Protein AF-A0A5C8V660-F1 (afdb_monomer_lite)

Foldseek 3Di:
DDDDDDDDDDDDDPDPDPPPPPPPVPPPDWQKFQFWEWEAEPNFIATEAAPADPVCVVCVVVVHHGDGDRQFIWGDDPNFIKGAPVRCQFVLQVLLVQKDWDQDDDDPGRYYIYGHDDHQKDKDWDWDADPDPPKIKIKIWIWGAQPVVRDIAIWIKIATPVVRDIAGDGQWHWDWIWDWDDPDVPDTDTDIDTGIIHGSVVSNVVNVFPWDWDQDRVNRYTYTYGD

Sequence (227 aa):
MARKKGVKSILIIIGFIIASSILLPMLLESDSAVVNLVLKKKGKVYVFSKMGTFLAQNSLKKNESPSVVSFMQVFEGDGTIYATPHSIGDFVNLLCGNYVIHEHKENNQDGYVTVGKTNCLSNGIKNQNGENIGEQIRINTLELENTNTGESFEISWEQNVKTYESRALKNCEDKSFMISTQVYEGKSVMSSKKLIMVDLGEIVKFYGNKANLELNEDEQLLHIEFD

Structure (mmCIF, N/CA/C/O backbone):
data_AF-A0A5C8V660-F1
#
_entry.id   AF-A0A5C8V660-F1
#
loop_
_atom_site.group_PDB
_atom_site.id
_atom_site.type_symbol
_atom_site.label_atom_id
_atom_site.label_alt_id
_atom_site.label_comp_id
_atom_site.label_asym_id
_atom_site.label_entity_id
_atom_site.label_seq_id
_atom_site.pdbx_PDB_ins_code
_atom_site.Cartn_x
_atom_site.Cartn_y
_atom_site.Cartn_z
_atom_site.occupancy
_atom_site.B_iso_or_equiv
_atom_site.auth_seq_id
_atom_site.auth_comp_id
_atom_site.auth_asym_id
_atom_site.auth_atom_id
_atom_site.pdbx_PDB_model_num
ATOM 1 N N . MET A 1 1 ? -43.133 -56.413 -62.920 1.00 39.59 1 MET A N 1
ATOM 2 C CA . MET A 1 1 ? -41.662 -56.540 -62.771 1.00 39.59 1 MET A CA 1
ATOM 3 C C . MET A 1 1 ? -41.171 -55.308 -62.023 1.00 39.59 1 MET A C 1
ATOM 5 O O . MET A 1 1 ? -41.307 -54.219 -62.541 1.00 39.59 1 MET A O 1
ATOM 9 N N . ALA A 1 2 ? -40.972 -55.373 -60.710 1.00 40.44 2 ALA A N 1
ATOM 10 C CA . ALA A 1 2 ? -39.778 -55.872 -60.018 1.00 40.44 2 ALA A CA 1
ATOM 11 C C . ALA A 1 2 ? -38.627 -54.840 -59.923 1.00 40.44 2 ALA A C 1
ATOM 13 O O . ALA A 1 2 ? -38.048 -54.461 -60.930 1.00 40.44 2 ALA A O 1
ATOM 14 N N . ARG A 1 3 ? -38.262 -54.559 -58.656 1.00 36.47 3 ARG A N 1
ATOM 15 C CA . ARG A 1 3 ? -36.974 -54.092 -58.083 1.00 36.47 3 ARG A CA 1
ATOM 16 C C . ARG A 1 3 ? -36.709 -52.593 -57.823 1.00 36.47 3 ARG A C 1
ATOM 18 O O . ARG A 1 3 ? -36.217 -51.857 -58.661 1.00 36.47 3 ARG A O 1
ATOM 25 N N . LYS A 1 4 ? -36.898 -52.257 -56.534 1.00 45.53 4 LYS A N 1
ATOM 26 C CA . LYS A 1 4 ? -35.977 -51.603 -55.568 1.00 45.53 4 LYS A CA 1
ATOM 27 C C . LYS A 1 4 ? -34.660 -51.000 -56.094 1.00 45.53 4 LYS A C 1
ATOM 29 O O . LYS A 1 4 ? -33.827 -51.737 -56.615 1.00 45.53 4 LYS A O 1
ATOM 34 N N . LYS A 1 5 ? -34.410 -49.752 -55.670 1.00 39.44 5 LYS A N 1
ATOM 35 C CA . LYS A 1 5 ? -33.272 -49.204 -54.872 1.00 39.44 5 LYS A CA 1
ATOM 36 C C . LYS A 1 5 ? -33.524 -47.678 -54.821 1.00 39.44 5 LYS A C 1
ATOM 38 O O . LYS A 1 5 ? -33.744 -47.097 -55.865 1.00 39.44 5 LYS A O 1
ATOM 43 N N . GLY A 1 6 ? -33.660 -46.955 -53.711 1.00 43.62 6 GLY A N 1
ATOM 44 C CA . GLY A 1 6 ? -33.013 -47.051 -52.412 1.00 43.62 6 GLY A CA 1
ATOM 45 C C . GLY A 1 6 ? -31.825 -46.089 -52.377 1.00 43.62 6 GLY A C 1
ATOM 46 O O . GLY A 1 6 ? -30.726 -46.556 -52.624 1.00 43.62 6 GLY A O 1
ATOM 47 N N . VAL A 1 7 ? -32.034 -44.800 -52.068 1.00 43.66 7 VAL A N 1
ATOM 48 C CA . VAL A 1 7 ? -30.990 -43.889 -51.552 1.00 43.66 7 VAL A CA 1
ATOM 49 C C . VAL A 1 7 ? -31.641 -42.865 -50.612 1.00 43.66 7 VAL A C 1
ATOM 51 O O . VAL A 1 7 ? -32.591 -42.180 -50.972 1.00 43.66 7 VAL A O 1
ATOM 54 N N . LYS A 1 8 ? -31.126 -42.835 -49.381 1.00 48.53 8 LYS A N 1
ATOM 55 C CA . LYS A 1 8 ? -31.442 -41.929 -48.271 1.00 48.53 8 LYS A CA 1
ATOM 56 C C . LYS A 1 8 ? -30.962 -40.510 -48.592 1.00 48.53 8 LYS A C 1
ATOM 58 O O . LYS A 1 8 ? -29.795 -40.368 -48.936 1.00 48.53 8 LYS A O 1
ATOM 63 N N . SER A 1 9 ? -31.807 -39.494 -48.439 1.00 44.12 9 SER A N 1
ATOM 64 C CA . SER A 1 9 ? -31.493 -38.047 -48.497 1.00 44.12 9 SER A CA 1
ATOM 65 C C . SER A 1 9 ? -32.841 -37.342 -48.274 1.00 44.12 9 SER A C 1
ATOM 67 O O . SER A 1 9 ? -33.788 -37.695 -48.958 1.00 44.12 9 SER A O 1
ATOM 69 N N . ILE A 1 10 ? -33.118 -36.459 -47.317 1.00 47.34 10 ILE A N 1
ATOM 70 C CA . ILE A 1 10 ? -32.351 -35.395 -46.674 1.00 47.34 10 ILE A CA 1
ATOM 71 C C . ILE A 1 10 ? -32.967 -35.186 -45.278 1.00 47.34 10 ILE A C 1
ATOM 73 O O . ILE A 1 10 ? -34.138 -34.842 -45.146 1.00 47.34 10 ILE A O 1
ATOM 77 N N . LEU A 1 11 ? -32.177 -35.423 -44.238 1.00 48.75 11 LEU A N 1
ATOM 78 C CA . LEU A 1 11 ? -32.328 -34.803 -42.920 1.00 48.75 11 LEU A CA 1
ATOM 79 C C . LEU A 1 11 ? -31.206 -33.758 -42.846 1.00 48.75 11 LEU A C 1
ATOM 81 O O . LEU A 1 11 ? -30.167 -33.971 -43.468 1.00 48.75 11 LEU A O 1
ATOM 85 N N . ILE A 1 12 ? -31.398 -32.700 -42.052 1.00 50.41 12 ILE A N 1
ATOM 86 C CA . ILE A 1 12 ? -30.483 -31.564 -41.795 1.00 50.41 12 ILE A CA 1
ATOM 87 C C . ILE A 1 12 ? -30.825 -30.300 -42.609 1.00 50.41 12 ILE A C 1
ATOM 89 O O . ILE A 1 12 ? -30.101 -29.903 -43.511 1.00 50.41 12 ILE A O 1
ATOM 93 N N . ILE A 1 13 ? -31.911 -29.617 -42.227 1.00 48.66 13 ILE A N 1
ATOM 94 C CA . ILE A 1 13 ? -32.045 -28.151 -42.366 1.00 48.66 13 ILE A CA 1
ATOM 95 C C . ILE A 1 13 ? -32.727 -27.596 -41.102 1.00 48.66 13 ILE A C 1
ATOM 97 O O . ILE A 1 13 ? -33.739 -26.927 -41.195 1.00 48.66 13 ILE A O 1
ATOM 101 N N . ILE A 1 14 ? -32.237 -27.921 -39.899 1.00 46.09 14 ILE A N 1
ATOM 102 C CA . ILE A 1 14 ? -32.547 -27.177 -38.654 1.00 46.09 14 ILE A CA 1
ATOM 103 C C . ILE A 1 14 ? -31.359 -27.353 -37.694 1.00 46.09 14 ILE A C 1
ATOM 105 O O . ILE A 1 14 ? -31.456 -28.002 -36.661 1.00 46.09 14 ILE A O 1
ATOM 109 N N . GLY A 1 15 ? -30.180 -26.871 -38.085 1.00 45.59 15 GLY A N 1
ATOM 110 C CA . GLY A 1 15 ? -28.960 -27.074 -37.293 1.00 45.59 15 GLY A CA 1
ATOM 111 C C . GLY A 1 15 ? -27.907 -25.992 -37.476 1.00 45.59 15 GLY A C 1
ATOM 112 O O . GLY A 1 15 ? -26.732 -26.278 -37.301 1.00 45.59 15 GLY A O 1
ATOM 113 N N . PHE A 1 16 ? -28.302 -24.782 -37.888 1.00 44.25 16 PHE A N 1
ATOM 114 C CA . PHE A 1 16 ? -27.344 -23.715 -38.206 1.00 44.25 16 PHE A CA 1
ATOM 115 C C . PHE A 1 16 ? -27.849 -22.289 -37.911 1.00 44.25 16 PHE A C 1
ATOM 117 O O . PHE A 1 16 ? -27.423 -21.340 -38.557 1.00 44.25 16 PHE A O 1
ATOM 124 N N . ILE A 1 17 ? -28.763 -22.118 -36.943 1.00 45.69 17 ILE A N 1
ATOM 125 C CA . ILE A 1 17 ? -29.243 -20.781 -36.515 1.00 45.69 17 ILE A CA 1
ATOM 126 C C . ILE A 1 17 ? -29.086 -20.539 -34.994 1.00 45.69 17 ILE A C 1
ATOM 128 O O . ILE A 1 17 ? -29.344 -19.444 -34.518 1.00 45.69 17 ILE A O 1
ATOM 132 N N . ILE A 1 18 ? -28.563 -21.492 -34.209 1.00 46.09 18 ILE A N 1
ATOM 133 C CA . ILE A 1 18 ? -28.407 -21.329 -32.739 1.00 46.09 18 ILE A CA 1
ATOM 134 C C . ILE A 1 18 ? -26.933 -21.392 -32.292 1.00 46.09 18 ILE A C 1
ATOM 136 O O . ILE A 1 18 ? -26.630 -21.744 -31.162 1.00 46.09 18 ILE A O 1
ATOM 140 N N . ALA A 1 19 ? -25.985 -21.062 -33.173 1.00 45.00 19 ALA A N 1
ATOM 141 C CA . ALA A 1 19 ? -24.554 -21.076 -32.831 1.00 45.00 19 ALA A CA 1
ATOM 142 C C . ALA A 1 19 ? -23.866 -19.699 -32.904 1.00 45.00 19 ALA A C 1
ATOM 144 O O . ALA A 1 19 ? -22.662 -19.620 -32.710 1.00 45.00 19 ALA A O 1
ATOM 145 N N . SER A 1 20 ? -24.598 -18.607 -33.166 1.00 46.78 20 SER A N 1
ATOM 146 C CA . SER A 1 20 ? -23.992 -17.290 -33.455 1.00 46.78 20 SER A CA 1
ATOM 147 C C . SER A 1 20 ? -24.522 -16.133 -32.594 1.00 46.78 20 SER A C 1
ATOM 149 O O . SER A 1 20 ? -24.389 -14.973 -32.980 1.00 46.78 20 SER A O 1
ATOM 151 N N . SER A 1 21 ? -25.133 -16.412 -31.440 1.00 42.47 21 SER A N 1
ATOM 152 C CA . SER A 1 21 ? -25.708 -15.362 -30.573 1.00 42.47 21 SER A CA 1
ATOM 153 C C . SER A 1 21 ? -25.212 -15.392 -29.131 1.00 42.47 21 SER A C 1
ATOM 155 O O . SER A 1 21 ? -25.558 -14.505 -28.363 1.00 42.47 21 SER A O 1
ATOM 157 N N . ILE A 1 22 ? -24.366 -16.357 -28.765 1.00 47.88 22 ILE A N 1
ATOM 158 C CA . ILE A 1 22 ? -23.638 -16.333 -27.490 1.00 47.88 22 ILE A CA 1
ATOM 159 C C . ILE A 1 22 ? -22.233 -15.791 -27.775 1.00 47.88 22 I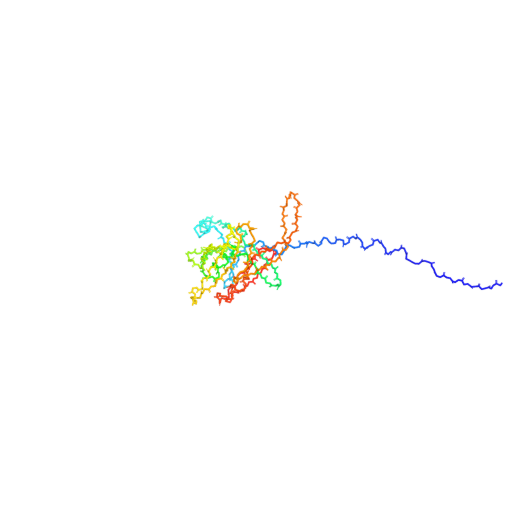LE A C 1
ATOM 161 O O . ILE A 1 22 ? -21.218 -16.417 -27.498 1.00 47.88 22 ILE A O 1
ATOM 165 N N . LEU A 1 23 ? -22.179 -14.597 -28.370 1.00 42.75 23 LEU A N 1
ATOM 166 C CA . LEU A 1 23 ? -21.122 -13.653 -28.032 1.00 42.75 23 LEU A CA 1
ATOM 167 C C . LEU A 1 23 ? -21.481 -13.180 -26.625 1.00 42.75 23 LEU A C 1
ATOM 169 O O . LEU A 1 23 ? -22.112 -12.142 -26.450 1.00 42.75 23 LEU A O 1
ATOM 173 N N . LEU A 1 24 ? -21.154 -14.006 -25.626 1.00 44.12 24 LEU A N 1
ATOM 174 C CA . LEU A 1 24 ? -20.942 -13.492 -24.284 1.00 44.12 24 LEU A CA 1
ATOM 175 C C . LEU A 1 24 ? -19.927 -12.360 -24.494 1.00 44.12 24 LEU A C 1
ATOM 177 O O . LEU A 1 24 ? -18.839 -12.652 -25.007 1.00 44.12 24 LEU A O 1
ATOM 181 N N . PRO A 1 25 ? -20.234 -11.086 -24.196 1.00 44.59 25 PRO A N 1
ATOM 182 C CA . PRO A 1 25 ? -19.141 -10.185 -23.922 1.00 44.59 25 PRO A CA 1
ATOM 183 C C . PRO A 1 25 ? -18.414 -10.871 -22.769 1.00 44.59 25 PRO A C 1
ATOM 185 O O . PRO A 1 25 ? -18.966 -10.989 -21.677 1.00 44.59 25 PRO A O 1
ATOM 188 N N . MET A 1 26 ? -17.228 -11.426 -23.032 1.00 40.59 26 MET A N 1
ATOM 189 C CA . MET A 1 26 ? -16.256 -11.555 -21.964 1.00 40.59 26 MET A CA 1
ATOM 190 C C . MET A 1 26 ? -16.175 -10.134 -21.426 1.00 40.59 26 MET A C 1
ATOM 192 O O . MET A 1 26 ? -15.671 -9.240 -22.110 1.00 40.59 26 MET A O 1
ATOM 196 N N . LEU A 1 27 ? -16.835 -9.905 -20.290 1.00 46.38 27 LEU A N 1
ATOM 197 C CA . LEU A 1 27 ? -16.512 -8.811 -19.403 1.00 46.38 27 LEU A CA 1
ATOM 198 C C . LEU A 1 27 ? -15.023 -9.009 -19.196 1.00 46.38 27 LEU A C 1
ATOM 200 O O . LEU A 1 27 ? -14.608 -9.946 -18.524 1.00 46.38 27 LEU A O 1
ATOM 204 N N . LEU A 1 28 ? -14.225 -8.270 -19.957 1.00 55.12 28 LEU A N 1
ATOM 205 C CA . LEU A 1 28 ? -12.802 -8.280 -19.750 1.00 55.12 28 LEU A CA 1
ATOM 206 C C . LEU A 1 28 ? -12.624 -7.583 -18.405 1.00 55.12 28 LEU A C 1
ATOM 208 O O . LEU A 1 28 ? -12.668 -6.353 -18.321 1.00 55.12 28 LEU A O 1
ATOM 212 N N . GLU A 1 29 ? -12.559 -8.391 -17.355 1.00 66.56 29 GLU A N 1
ATOM 213 C CA . GLU A 1 29 ? -12.208 -7.944 -16.022 1.00 66.56 29 GLU A CA 1
ATOM 214 C C . GLU A 1 29 ? -10.824 -7.307 -16.091 1.00 66.56 29 GLU A C 1
ATOM 216 O O . GLU A 1 29 ? -9.920 -7.769 -16.790 1.00 66.56 29 GLU A O 1
ATOM 221 N N . SER A 1 30 ? -10.701 -6.151 -15.448 1.00 76.69 30 SER A N 1
ATOM 222 C CA . SER A 1 30 ? -9.399 -5.538 -15.251 1.00 76.69 30 SER A CA 1
ATOM 223 C C . SER A 1 30 ? -8.689 -6.347 -14.180 1.00 76.69 30 SER A C 1
ATOM 225 O O . SER A 1 30 ? -9.292 -6.607 -13.146 1.00 76.69 30 SER A O 1
ATOM 227 N N . ASP A 1 31 ? -7.392 -6.602 -14.337 1.00 85.19 31 ASP A N 1
ATOM 228 C CA . ASP A 1 31 ? -6.597 -7.272 -13.293 1.00 85.19 31 ASP A CA 1
ATOM 229 C C . ASP A 1 31 ? -6.336 -6.355 -12.076 1.00 85.19 31 ASP A C 1
ATOM 231 O O . ASP A 1 31 ? -5.367 -6.529 -11.340 1.00 85.19 31 ASP A O 1
ATOM 235 N N . SER A 1 32 ? -7.115 -5.282 -11.920 1.00 89.81 32 SER A N 1
ATOM 236 C CA . SER A 1 32 ? -6.888 -4.252 -10.918 1.00 89.81 32 SER A CA 1
ATOM 237 C C . SER A 1 32 ? -8.191 -3.741 -10.335 1.00 89.81 32 SER A C 1
ATOM 239 O O . SER A 1 32 ? -9.114 -3.410 -11.082 1.00 89.81 32 SER A O 1
ATOM 241 N N . ALA A 1 33 ? -8.199 -3.553 -9.021 1.00 90.31 33 ALA A N 1
ATOM 242 C CA . ALA A 1 33 ? -9.297 -2.963 -8.273 1.00 90.31 33 ALA A CA 1
ATOM 243 C C . ALA A 1 33 ? -8.799 -1.751 -7.478 1.00 90.31 33 ALA A C 1
ATOM 245 O O . ALA A 1 33 ? -7.663 -1.717 -7.003 1.00 90.31 33 ALA A O 1
ATOM 246 N N . VAL A 1 34 ? -9.649 -0.736 -7.325 1.00 91.81 34 VAL A N 1
ATOM 247 C CA . VAL A 1 34 ? -9.386 0.384 -6.413 1.00 91.81 34 VAL A CA 1
ATOM 248 C C . VAL A 1 34 ? -10.158 0.124 -5.133 1.00 91.81 34 VAL A C 1
ATOM 250 O O . VAL A 1 34 ? -11.383 0.141 -5.153 1.00 91.81 34 VAL A O 1
ATOM 253 N N . VAL A 1 35 ? -9.443 -0.097 -4.034 1.00 94.12 35 VAL A N 1
ATOM 254 C CA . VAL A 1 35 ? -10.020 -0.575 -2.776 1.00 94.12 35 VAL A CA 1
ATOM 255 C C . VAL A 1 35 ? -9.872 0.422 -1.629 1.00 94.12 35 VAL A C 1
ATOM 257 O O . VAL A 1 35 ? -8.972 1.275 -1.614 1.00 94.12 35 VAL A O 1
ATOM 260 N N . ASN A 1 36 ? -10.765 0.297 -0.648 1.00 95.06 36 ASN A N 1
ATOM 261 C CA . ASN A 1 36 ? -10.587 0.824 0.702 1.00 95.06 36 ASN A CA 1
ATOM 262 C C . ASN A 1 36 ? -9.877 -0.203 1.583 1.00 95.06 36 ASN A C 1
ATOM 264 O O . ASN A 1 36 ? -10.063 -1.408 1.437 1.00 95.06 36 ASN A O 1
ATOM 268 N N . LEU A 1 37 ? -9.095 0.284 2.544 1.00 96.00 37 LEU A N 1
ATOM 269 C CA . LEU A 1 37 ? -8.472 -0.571 3.550 1.00 96.00 37 LEU A CA 1
ATOM 270 C C . LEU A 1 37 ? -9.414 -0.765 4.736 1.00 96.00 37 LEU A C 1
ATOM 272 O O . LEU A 1 37 ? -9.995 0.197 5.247 1.00 96.00 37 LEU A O 1
ATOM 276 N N . VAL A 1 38 ? -9.513 -2.005 5.206 1.00 96.25 38 VAL A N 1
ATOM 277 C CA . VAL A 1 38 ? -10.309 -2.371 6.377 1.00 96.25 38 VAL A CA 1
ATOM 278 C C . VAL A 1 38 ? -9.438 -3.121 7.367 1.00 96.25 38 VAL A C 1
ATOM 280 O O . VAL A 1 38 ? -8.845 -4.141 7.040 1.00 96.25 38 VAL A O 1
ATOM 283 N N . LEU A 1 39 ? -9.385 -2.635 8.601 1.00 96.25 39 LEU A N 1
ATOM 284 C CA . LEU A 1 39 ? -8.700 -3.297 9.701 1.00 96.25 39 LEU A CA 1
ATOM 285 C C . LEU A 1 39 ? -9.702 -4.178 10.457 1.00 96.25 39 LEU A C 1
ATOM 287 O O . LEU A 1 39 ? -10.616 -3.656 11.097 1.00 96.25 39 LEU A O 1
ATOM 291 N N . LYS A 1 40 ? -9.510 -5.501 10.432 1.00 95.88 40 LYS A N 1
ATOM 292 C CA . LYS A 1 40 ? -10.210 -6.435 11.325 1.00 95.88 40 LYS A CA 1
ATOM 293 C C . LYS A 1 40 ? -9.301 -6.740 12.517 1.00 95.88 40 LYS A C 1
ATOM 295 O O . LYS A 1 40 ? -8.159 -7.161 12.342 1.00 95.88 40 LYS A O 1
ATOM 300 N N . LYS A 1 41 ? -9.770 -6.490 13.741 1.00 93.81 41 LYS A N 1
ATOM 301 C CA . LYS A 1 41 ? -8.982 -6.722 14.963 1.00 93.81 41 LYS A CA 1
ATOM 302 C C . LYS A 1 41 ? -9.881 -7.151 16.109 1.00 93.81 41 LYS A C 1
ATOM 304 O O . LYS A 1 41 ? -10.794 -6.412 16.476 1.00 93.81 41 LYS A O 1
ATOM 309 N N . LYS A 1 42 ? -9.601 -8.312 16.716 1.00 92.56 42 LYS A N 1
ATOM 310 C CA . LYS A 1 42 ? -10.395 -8.867 17.834 1.00 92.56 42 LYS A CA 1
ATOM 311 C C . LYS A 1 42 ? -11.898 -8.945 17.513 1.00 92.56 42 LYS A C 1
ATOM 313 O O . LYS A 1 42 ? -12.732 -8.566 18.334 1.00 92.56 42 LYS A O 1
ATOM 318 N N . GLY A 1 43 ? -12.231 -9.368 16.293 1.00 92.81 43 GLY A N 1
ATOM 319 C CA . GLY A 1 43 ? -13.611 -9.482 15.811 1.00 92.81 43 GLY A CA 1
ATOM 320 C C . GLY A 1 43 ? -14.331 -8.157 15.528 1.00 92.81 43 GLY A C 1
ATOM 321 O O . GLY A 1 43 ? -15.516 -8.188 15.214 1.00 92.81 43 GLY A O 1
ATOM 322 N N . LYS A 1 44 ? -13.649 -7.009 15.634 1.00 96.50 44 LYS A N 1
ATOM 323 C CA . LYS A 1 44 ? -14.185 -5.697 15.252 1.00 96.50 44 LYS A CA 1
ATOM 324 C C . LYS A 1 44 ? -13.677 -5.260 13.884 1.00 96.50 44 LYS A C 1
ATOM 326 O O . LYS A 1 44 ? -12.534 -5.557 13.533 1.00 96.50 44 LYS A O 1
ATOM 331 N N . VAL A 1 45 ? -14.504 -4.513 13.160 1.00 97.12 45 VAL A N 1
ATOM 332 C CA . VAL A 1 45 ? -14.241 -4.022 11.802 1.00 97.12 45 VAL A CA 1
ATOM 333 C C . VAL A 1 45 ? -14.081 -2.504 11.812 1.00 97.12 45 VAL A C 1
ATOM 335 O O . VAL A 1 45 ? -14.992 -1.787 12.222 1.00 97.12 45 VAL A O 1
ATOM 338 N N . TYR A 1 46 ? -12.944 -2.004 11.330 1.00 97.06 46 TYR A N 1
ATOM 339 C CA . TYR A 1 46 ? -12.660 -0.572 11.246 1.00 97.06 46 TYR A CA 1
ATOM 340 C C . TYR A 1 46 ? -12.293 -0.168 9.823 1.00 97.06 46 TYR A C 1
ATOM 342 O O . TYR A 1 46 ? -11.340 -0.701 9.253 1.00 97.06 46 TYR A O 1
ATOM 350 N N . VAL A 1 47 ? -12.999 0.809 9.261 1.00 96.00 47 VAL A N 1
ATOM 351 C CA . VAL A 1 47 ? -12.719 1.295 7.904 1.00 96.00 47 VAL A CA 1
ATOM 352 C C . VAL A 1 47 ? -11.725 2.448 7.937 1.00 96.00 47 VAL A C 1
ATOM 354 O O . VAL A 1 47 ? -11.788 3.341 8.787 1.00 96.00 47 VAL A O 1
ATOM 357 N N . PHE A 1 48 ? -10.759 2.419 7.024 1.00 95.31 48 PHE A N 1
ATOM 358 C CA . PHE A 1 48 ? -9.706 3.419 6.980 1.00 95.31 48 PHE A CA 1
ATOM 359 C C . PHE A 1 48 ? -10.193 4.764 6.427 1.00 95.31 48 PHE A C 1
ATOM 361 O O . PHE A 1 48 ? -10.836 4.830 5.383 1.00 95.31 48 PHE A O 1
ATOM 368 N N . SER A 1 49 ? -9.805 5.861 7.083 1.00 94.19 49 SER A N 1
ATOM 369 C CA . SER A 1 49 ? -10.065 7.230 6.628 1.00 94.19 49 SER A CA 1
ATOM 370 C C . SER A 1 49 ? -8.774 8.032 6.432 1.00 94.19 49 SER A C 1
ATOM 372 O O . SER A 1 49 ? -7.933 8.149 7.328 1.00 94.19 49 SER A O 1
ATOM 374 N N . LYS A 1 50 ? -8.659 8.682 5.264 1.00 89.38 50 LYS A N 1
ATOM 375 C CA . LYS A 1 50 ? -7.549 9.590 4.911 1.00 89.38 50 LYS A CA 1
ATOM 376 C C . LYS A 1 50 ? -7.650 10.989 5.505 1.00 89.38 50 LYS A C 1
ATOM 378 O O . LYS A 1 50 ? -6.697 11.756 5.404 1.00 89.38 50 LYS A O 1
ATOM 383 N N . MET A 1 51 ? -8.769 11.341 6.137 1.00 87.44 51 MET A N 1
ATOM 384 C CA . MET A 1 51 ? -8.967 12.689 6.689 1.00 87.44 51 MET A CA 1
ATOM 385 C C . MET A 1 51 ? -8.013 13.006 7.854 1.00 87.44 51 MET A C 1
ATOM 387 O O . MET A 1 51 ? -7.877 14.161 8.257 1.00 87.44 51 MET A O 1
ATOM 391 N N . GLY A 1 52 ? -7.344 11.988 8.399 1.00 89.56 52 GLY A N 1
ATOM 392 C CA . GLY A 1 52 ? -6.476 12.113 9.558 1.00 89.56 52 GLY A CA 1
ATOM 393 C C . GLY A 1 52 ? -7.260 12.236 10.865 1.00 89.56 52 GLY A C 1
ATOM 394 O O . GLY A 1 52 ? -8.453 12.546 10.900 1.00 89.56 52 GLY A O 1
ATOM 395 N N . THR A 1 53 ? -6.560 11.996 11.971 1.00 93.25 53 THR A N 1
ATOM 396 C CA . THR A 1 53 ? -7.143 11.835 13.311 1.00 93.25 53 THR A CA 1
ATOM 397 C C . THR A 1 53 ? -8.010 13.019 13.745 1.00 93.25 53 THR A C 1
ATOM 399 O O . THR A 1 53 ? -9.097 12.819 14.277 1.00 93.25 53 THR A O 1
ATOM 402 N N . PHE A 1 54 ? -7.560 14.258 13.516 1.00 94.12 54 PHE A N 1
ATOM 403 C CA . PHE A 1 54 ? -8.272 15.457 13.980 1.00 94.12 54 PHE A CA 1
ATOM 404 C C . PHE A 1 54 ? -9.613 15.663 13.265 1.00 94.12 54 PHE A C 1
ATOM 406 O O . PHE A 1 54 ? -10.622 15.942 13.913 1.00 94.12 54 PHE A O 1
ATOM 413 N N . LEU A 1 55 ? -9.633 15.522 11.937 1.00 94.00 55 LEU A N 1
ATOM 414 C CA . LEU A 1 55 ? -10.854 15.708 11.158 1.00 94.00 55 LEU A CA 1
ATOM 415 C C . LEU A 1 55 ? -11.838 14.563 11.399 1.00 94.00 55 LEU A C 1
ATOM 417 O O . LEU A 1 55 ? -13.005 14.842 11.654 1.00 94.00 55 LEU A O 1
ATOM 421 N N . ALA A 1 56 ? -11.360 13.313 11.432 1.00 93.75 56 ALA A N 1
ATOM 422 C CA . ALA A 1 56 ? -12.197 12.158 11.755 1.00 93.75 56 ALA A CA 1
ATOM 423 C C . ALA A 1 56 ? -12.873 12.323 13.127 1.00 93.75 56 ALA A C 1
ATOM 425 O O . ALA A 1 56 ? -14.091 12.212 13.237 1.00 93.75 56 ALA A O 1
ATOM 426 N N . GLN A 1 57 ? -12.118 12.702 14.164 1.00 94.75 57 GLN A N 1
ATOM 427 C CA . GLN A 1 57 ? -12.683 12.952 15.495 1.00 94.75 57 GLN A CA 1
ATOM 428 C C . GLN A 1 57 ? -13.708 14.087 15.508 1.00 94.75 57 GLN A C 1
ATOM 430 O O . GLN A 1 57 ? -14.698 14.010 16.234 1.00 94.75 57 GLN A O 1
ATOM 435 N N . ASN A 1 58 ? -13.479 15.156 14.744 1.00 94.94 58 ASN A N 1
ATOM 436 C CA . ASN A 1 58 ? -14.412 16.277 14.692 1.00 94.94 58 ASN A CA 1
ATOM 437 C C . ASN A 1 58 ? -15.713 15.924 13.965 1.00 94.94 58 ASN A C 1
ATOM 439 O O . ASN A 1 58 ? -16.765 16.361 14.427 1.00 94.94 58 ASN A O 1
ATOM 443 N N . SER A 1 59 ? -15.662 15.134 12.888 1.00 95.06 59 SER A N 1
ATOM 444 C CA . SER A 1 59 ? -16.862 14.597 12.230 1.00 95.06 59 SER A CA 1
ATOM 445 C C . SER A 1 59 ? -17.653 13.708 13.191 1.00 95.06 59 SER A C 1
ATOM 447 O O . SER A 1 59 ? -18.829 13.959 13.445 1.00 95.06 59 SER A O 1
ATOM 449 N N . LEU A 1 60 ? -16.979 12.771 13.863 1.00 94.69 60 LEU A N 1
ATOM 450 C CA . LEU A 1 60 ? -17.626 11.857 14.807 1.00 94.69 60 LEU A CA 1
ATOM 451 C C . LEU A 1 60 ? -18.270 12.583 16.000 1.00 94.69 60 LEU A C 1
ATOM 453 O O . LEU A 1 60 ? -19.375 12.241 16.412 1.00 94.69 60 LEU A O 1
ATOM 457 N N . LYS A 1 61 ? -17.637 13.642 16.526 1.00 94.62 61 LYS A N 1
ATOM 458 C CA . LYS A 1 61 ? -18.224 14.496 17.582 1.00 94.62 61 LYS A CA 1
ATOM 459 C C . LYS A 1 61 ? -19.498 15.218 17.141 1.00 94.62 61 LYS A C 1
ATOM 461 O O . LYS A 1 61 ? -20.306 15.578 17.992 1.00 94.62 61 LYS A O 1
ATOM 466 N N . LYS A 1 62 ? -19.661 15.454 15.840 1.00 95.50 62 LYS A N 1
ATOM 467 C CA . LYS A 1 62 ? -20.869 16.037 15.241 1.00 95.50 62 LYS A CA 1
ATOM 468 C C . LYS A 1 62 ? -21.896 14.981 14.832 1.00 95.50 62 LYS A C 1
ATOM 470 O O . LYS A 1 62 ? -22.916 15.344 14.260 1.00 95.50 62 LYS A O 1
ATOM 475 N N . ASN A 1 63 ? -21.652 13.706 15.150 1.00 93.44 63 ASN A N 1
ATOM 476 C CA . ASN A 1 63 ? -22.464 12.578 14.703 1.00 93.44 63 ASN A CA 1
ATOM 477 C C . ASN A 1 63 ? -22.516 12.462 13.165 1.00 93.44 63 ASN A C 1
ATOM 479 O O . ASN A 1 63 ? -23.554 12.137 12.591 1.00 93.44 63 ASN A O 1
ATOM 483 N N . GLU A 1 64 ? -21.391 12.765 12.511 1.00 93.19 64 GLU A N 1
ATOM 484 C CA . GLU A 1 64 ? -21.179 12.630 11.070 1.00 93.19 64 GLU A CA 1
ATOM 485 C C . GLU A 1 64 ? -20.125 11.546 10.801 1.00 93.19 64 GLU A C 1
ATOM 487 O O . GLU A 1 64 ? -19.075 11.512 11.453 1.00 93.19 64 GLU A O 1
ATOM 492 N N . SER A 1 65 ? -20.374 10.703 9.800 1.00 92.81 65 SER A N 1
ATOM 493 C CA . SER A 1 65 ? -19.413 9.712 9.314 1.00 92.81 65 SER A CA 1
ATOM 494 C C . SER A 1 65 ? -18.214 10.405 8.640 1.00 92.81 65 SER A C 1
ATOM 496 O O . SER A 1 65 ? -18.409 11.234 7.743 1.00 92.81 65 SER A O 1
ATOM 498 N N . PRO A 1 66 ? -16.963 10.107 9.041 1.00 92.12 66 PRO A N 1
ATOM 499 C CA . PRO A 1 66 ? -15.776 10.529 8.313 1.00 92.12 66 PRO A CA 1
ATOM 500 C C . PRO A 1 66 ? -15.816 10.065 6.858 1.00 92.12 66 PRO A C 1
ATOM 502 O O . PRO A 1 66 ? -16.290 8.977 6.544 1.00 92.12 66 PRO A O 1
ATOM 505 N N . SER A 1 67 ? -15.251 10.872 5.965 1.00 86.88 67 SER A N 1
ATOM 506 C CA . SER A 1 67 ? -15.095 10.484 4.568 1.00 86.88 67 SER A CA 1
ATOM 507 C C . SER A 1 67 ? -14.162 9.277 4.445 1.00 86.88 67 SER A C 1
ATOM 509 O O . SER A 1 67 ? -13.028 9.282 4.949 1.00 86.88 67 SER A O 1
ATOM 511 N N . VAL A 1 68 ? -14.664 8.263 3.746 1.00 83.62 68 VAL A N 1
ATOM 512 C CA . VAL A 1 68 ? -13.954 7.069 3.298 1.00 83.62 68 VAL A CA 1
ATOM 513 C C . VAL A 1 68 ? -13.938 7.152 1.775 1.00 83.62 68 VAL A C 1
ATOM 515 O O . VAL A 1 68 ? -14.985 7.131 1.136 1.00 83.62 68 VAL A O 1
ATOM 518 N N . VAL A 1 69 ? -12.762 7.331 1.188 1.00 75.56 69 VAL A N 1
ATOM 519 C CA . VAL A 1 69 ? -12.590 7.430 -0.268 1.00 75.56 69 VAL A CA 1
ATOM 520 C C . VAL A 1 69 ? -11.700 6.274 -0.671 1.00 75.56 69 VAL A C 1
ATOM 522 O O . VAL A 1 69 ? -10.658 6.149 -0.062 1.00 75.56 69 VAL A O 1
ATOM 525 N N . SER A 1 70 ? -12.041 5.463 -1.672 1.00 69.81 70 SER A N 1
ATOM 526 C CA . SER A 1 70 ? -11.150 4.385 -2.136 1.00 69.81 70 SER A CA 1
ATOM 527 C C . SER A 1 70 ? -9.836 4.960 -2.666 1.00 69.81 70 SER A C 1
ATOM 529 O O . SER A 1 70 ? -9.840 5.960 -3.388 1.00 69.81 70 SER A O 1
ATOM 531 N N . PHE A 1 71 ? -8.694 4.375 -2.296 1.00 75.88 71 PHE A N 1
ATOM 532 C CA . PHE A 1 71 ? -7.402 5.037 -2.540 1.00 75.88 71 PHE A CA 1
ATOM 533 C C . PHE A 1 71 ? -6.205 4.118 -2.769 1.00 75.88 71 PHE A C 1
ATOM 535 O O . PHE A 1 71 ? -5.108 4.635 -2.990 1.00 75.88 71 PHE A O 1
ATOM 542 N N . MET A 1 72 ? -6.367 2.798 -2.700 1.00 91.88 72 MET A N 1
ATOM 543 C CA . MET A 1 72 ? -5.285 1.871 -3.016 1.00 91.88 72 MET A CA 1
ATOM 544 C C . MET A 1 72 ? -5.664 1.082 -4.259 1.00 91.88 72 MET A C 1
ATOM 546 O O . MET A 1 72 ? -6.665 0.379 -4.259 1.00 91.88 72 MET A O 1
ATOM 550 N N . GLN A 1 73 ? -4.879 1.217 -5.326 1.00 93.38 73 GLN A N 1
ATOM 551 C CA . GLN A 1 73 ? -5.010 0.322 -6.467 1.00 93.38 73 GLN A CA 1
ATOM 552 C C . GLN A 1 73 ? -4.235 -0.956 -6.158 1.00 93.38 73 GLN A C 1
ATOM 554 O O . GLN A 1 73 ? -3.023 -0.905 -5.929 1.00 93.38 73 GLN A O 1
ATOM 559 N N . VAL A 1 74 ? -4.951 -2.071 -6.134 1.00 95.50 74 VAL A N 1
ATOM 560 C CA . VAL A 1 74 ? -4.390 -3.412 -6.008 1.00 95.50 74 VAL A CA 1
ATOM 561 C C . VAL A 1 74 ? -4.527 -4.140 -7.331 1.00 95.50 74 VAL A C 1
ATOM 563 O O . VAL A 1 74 ? -5.389 -3.804 -8.145 1.00 95.50 74 VAL A O 1
ATOM 566 N N . PHE A 1 75 ? -3.651 -5.108 -7.546 1.00 94.88 75 PHE A N 1
ATOM 567 C CA . PHE A 1 75 ? -3.641 -5.947 -8.731 1.00 94.88 75 PHE A CA 1
ATOM 568 C C . PHE A 1 75 ? -3.592 -7.399 -8.297 1.00 94.88 75 PHE A C 1
ATOM 570 O O . PHE A 1 75 ? -2.802 -7.733 -7.415 1.00 94.88 75 PHE A O 1
ATOM 577 N N . GLU A 1 76 ? -4.403 -8.247 -8.910 1.00 92.25 76 GLU A N 1
ATOM 578 C CA . GLU A 1 76 ? -4.368 -9.681 -8.645 1.00 92.25 76 GLU A CA 1
ATOM 579 C C . GLU A 1 76 ? -3.687 -10.398 -9.810 1.00 92.25 76 GLU A C 1
ATOM 581 O O . GLU A 1 76 ? -3.972 -10.146 -10.980 1.00 92.25 76 GLU A O 1
ATOM 586 N N . GLY A 1 77 ? -2.732 -11.269 -9.494 1.00 88.19 77 GLY A N 1
ATOM 587 C CA . GLY A 1 77 ? -2.050 -12.091 -10.486 1.00 88.19 77 GLY A CA 1
ATOM 588 C C . GLY A 1 77 ? -1.479 -13.339 -9.839 1.00 88.19 77 GLY A C 1
ATOM 589 O O . GLY A 1 77 ? -0.833 -13.252 -8.800 1.00 88.19 77 GLY A O 1
ATOM 590 N N . ASP A 1 78 ? -1.722 -14.503 -10.440 1.00 86.75 78 ASP A N 1
ATOM 591 C CA . ASP A 1 78 ? -1.235 -15.798 -9.943 1.00 86.75 78 ASP A CA 1
ATOM 592 C C . ASP A 1 78 ? -1.663 -16.117 -8.487 1.00 86.75 78 ASP A C 1
ATOM 594 O O . ASP A 1 78 ? -0.973 -16.847 -7.778 1.00 86.75 78 ASP A O 1
ATOM 598 N N . GLY A 1 79 ? -2.804 -15.576 -8.033 1.00 89.19 79 GLY A N 1
ATOM 599 C CA . GLY A 1 79 ? -3.300 -15.717 -6.654 1.00 89.19 79 GLY A CA 1
ATOM 600 C C . GLY A 1 79 ? -2.591 -14.826 -5.624 1.00 89.19 79 GLY A C 1
ATOM 601 O O . GLY A 1 79 ? -2.781 -15.008 -4.422 1.00 89.19 79 GLY A O 1
ATOM 602 N N . THR A 1 80 ? -1.776 -13.875 -6.083 1.00 93.75 80 THR A N 1
ATOM 603 C CA . THR A 1 80 ? -1.062 -12.905 -5.249 1.00 93.75 80 THR A CA 1
ATOM 604 C C . THR A 1 80 ? -1.653 -11.509 -5.425 1.00 93.75 80 THR A C 1
ATOM 606 O O . THR A 1 80 ? -1.972 -11.090 -6.540 1.00 93.75 80 THR A O 1
ATOM 609 N N . ILE A 1 81 ? -1.754 -10.767 -4.316 1.00 95.81 81 ILE A N 1
ATOM 610 C CA . ILE A 1 81 ? -2.197 -9.370 -4.304 1.00 95.81 81 ILE A CA 1
ATOM 611 C C . ILE A 1 81 ? -0.974 -8.454 -4.345 1.00 95.81 81 ILE A C 1
ATOM 613 O O . ILE A 1 81 ? -0.119 -8.467 -3.455 1.00 95.81 81 ILE A O 1
ATOM 617 N N . TYR A 1 82 ? -0.938 -7.607 -5.361 1.00 97.19 82 TYR A N 1
ATOM 618 C CA . TYR A 1 82 ? 0.133 -6.668 -5.637 1.00 97.19 82 TYR A CA 1
ATOM 619 C C . TYR A 1 82 ? -0.315 -5.222 -5.484 1.00 97.19 82 TYR A C 1
ATOM 621 O O . TYR A 1 82 ? -1.479 -4.880 -5.686 1.00 97.19 82 TYR A O 1
ATOM 629 N N . ALA A 1 83 ? 0.643 -4.340 -5.218 1.00 97.31 83 ALA A N 1
ATOM 630 C CA . ALA A 1 83 ? 0.448 -2.904 -5.352 1.00 97.31 83 ALA A CA 1
ATOM 631 C C . ALA A 1 83 ? 1.726 -2.206 -5.819 1.00 97.31 83 ALA A C 1
ATOM 633 O O . ALA A 1 83 ? 2.836 -2.720 -5.672 1.00 97.31 83 ALA A O 1
ATOM 634 N N . THR A 1 84 ? 1.580 -0.995 -6.355 1.00 96.56 84 THR A N 1
ATOM 635 C CA . THR A 1 84 ? 2.747 -0.184 -6.718 1.00 96.56 84 THR A CA 1
ATOM 636 C C . THR A 1 84 ? 3.473 0.315 -5.459 1.00 96.56 84 THR A C 1
ATOM 638 O O . THR A 1 84 ? 2.809 0.650 -4.474 1.00 96.56 84 THR A O 1
ATOM 641 N N . PRO A 1 85 ? 4.810 0.471 -5.474 1.00 96.31 85 PRO A N 1
ATOM 642 C CA . PRO A 1 85 ? 5.557 0.959 -4.311 1.00 96.31 85 PRO A CA 1
ATOM 643 C C . PRO A 1 85 ? 5.050 2.294 -3.739 1.00 96.31 85 PRO A C 1
ATOM 645 O O . PRO A 1 85 ? 5.118 2.535 -2.539 1.00 96.31 85 PRO A O 1
ATOM 648 N N . HIS A 1 86 ? 4.501 3.175 -4.578 1.00 92.56 86 HIS A N 1
ATOM 649 C CA . HIS A 1 86 ? 3.996 4.477 -4.137 1.00 92.56 86 HIS A CA 1
ATOM 650 C C . HIS A 1 86 ? 2.650 4.414 -3.403 1.00 92.56 86 HIS A C 1
ATOM 652 O O . HIS A 1 86 ? 2.296 5.368 -2.713 1.00 92.56 86 HIS A O 1
ATOM 658 N N . SER A 1 87 ? 1.890 3.324 -3.544 1.00 93.06 87 SER A N 1
ATOM 659 C CA . SER A 1 87 ? 0.534 3.208 -2.993 1.00 93.06 87 SER A CA 1
ATOM 660 C C . SER A 1 87 ? 0.453 2.420 -1.684 1.00 93.06 87 SER A C 1
ATOM 662 O O . SER A 1 87 ? -0.619 2.364 -1.090 1.00 93.06 87 SER A O 1
ATOM 664 N N . ILE A 1 88 ? 1.552 1.830 -1.204 1.00 95.31 88 ILE A N 1
ATOM 665 C CA . ILE A 1 88 ? 1.530 0.946 -0.023 1.00 95.31 88 ILE A CA 1
ATOM 666 C C . ILE A 1 88 ? 1.668 1.667 1.324 1.00 95.31 88 ILE A C 1
ATOM 668 O O . ILE A 1 88 ? 1.602 1.019 2.361 1.00 95.31 88 ILE A O 1
ATOM 672 N N . GLY A 1 89 ? 1.843 2.991 1.351 1.00 94.06 89 GLY A N 1
ATOM 673 C CA . GLY A 1 89 ? 2.111 3.723 2.598 1.00 94.06 89 GLY A CA 1
ATOM 674 C C . GLY A 1 89 ? 1.033 3.539 3.673 1.00 94.06 89 GLY A C 1
ATOM 675 O O . GLY A 1 89 ? 1.347 3.249 4.825 1.00 94.06 89 GLY A O 1
ATOM 676 N N . ASP A 1 90 ? -0.244 3.649 3.302 1.00 93.75 90 ASP A N 1
ATOM 677 C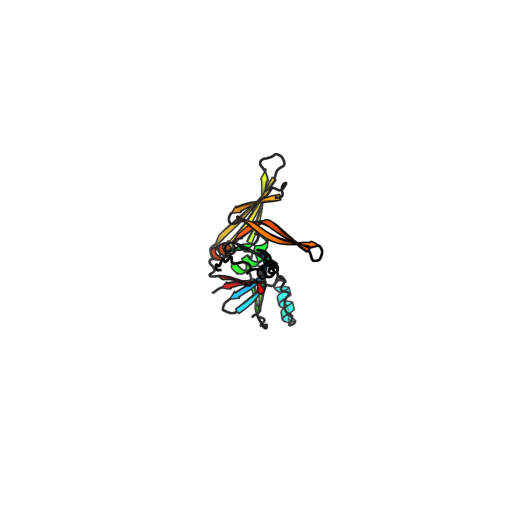 CA . ASP A 1 90 ? -1.362 3.469 4.240 1.00 93.75 90 ASP A CA 1
ATOM 678 C C . ASP A 1 90 ? -1.478 2.017 4.726 1.00 93.75 90 ASP A C 1
ATOM 680 O O . ASP A 1 90 ? -1.706 1.770 5.909 1.00 93.75 90 ASP A O 1
ATOM 684 N N . PHE A 1 91 ? -1.243 1.062 3.825 1.00 95.44 91 PHE A N 1
ATOM 685 C CA . PHE A 1 91 ? -1.200 -0.366 4.128 1.00 95.44 91 PHE A CA 1
ATOM 686 C C . PHE A 1 91 ? -0.091 -0.698 5.138 1.00 95.44 91 PHE A C 1
ATOM 688 O O . PHE A 1 91 ? -0.343 -1.330 6.164 1.00 95.44 91 PHE A O 1
ATOM 695 N N . VAL A 1 92 ? 1.119 -0.182 4.910 1.00 95.31 92 VAL A N 1
ATOM 696 C CA . VAL A 1 92 ? 2.261 -0.331 5.823 1.00 95.31 92 VAL A CA 1
ATOM 697 C C . VAL A 1 92 ? 1.967 0.296 7.185 1.00 95.31 92 VAL A C 1
ATOM 699 O O . VAL A 1 92 ? 2.266 -0.314 8.209 1.00 95.31 92 VAL A O 1
ATOM 702 N N . ASN A 1 93 ? 1.337 1.476 7.227 1.00 94.12 93 ASN A N 1
ATOM 703 C CA . ASN A 1 93 ? 0.958 2.120 8.489 1.00 94.12 93 ASN A CA 1
ATOM 704 C C . ASN A 1 93 ? 0.014 1.249 9.332 1.00 94.12 93 ASN A C 1
ATOM 706 O O . ASN A 1 93 ? 0.146 1.209 10.556 1.00 94.12 93 ASN A O 1
ATOM 710 N N . LEU A 1 94 ? -0.913 0.527 8.694 1.00 94.38 94 LEU A N 1
ATOM 711 C CA . LEU A 1 94 ? -1.782 -0.424 9.389 1.00 94.38 94 LEU A CA 1
ATOM 712 C C . LEU A 1 94 ? -0.997 -1.630 9.922 1.00 94.38 94 LEU A C 1
ATOM 714 O O . LEU A 1 94 ? -1.186 -2.013 11.077 1.00 94.38 94 LEU A O 1
ATOM 718 N N . LEU A 1 95 ? -0.081 -2.188 9.127 1.00 94.62 95 LEU A N 1
ATOM 719 C CA . LEU A 1 95 ? 0.729 -3.344 9.525 1.00 94.62 95 LEU A CA 1
ATOM 720 C C . LEU A 1 95 ? 1.724 -3.039 10.644 1.00 94.62 95 LEU A C 1
ATOM 722 O O . LEU A 1 95 ? 1.837 -3.813 11.591 1.00 94.62 95 LEU A O 1
ATOM 726 N N . CYS A 1 96 ? 2.401 -1.898 10.598 1.00 92.44 96 CYS A N 1
ATOM 727 C CA . CYS A 1 96 ? 3.379 -1.538 11.622 1.00 92.44 96 CYS A CA 1
ATOM 728 C C . CYS A 1 96 ? 2.748 -1.027 12.932 1.00 92.44 96 CYS A C 1
ATOM 730 O O . CYS A 1 96 ? 3.460 -0.615 13.847 1.00 92.44 96 CYS A O 1
ATOM 732 N N . GLY A 1 97 ? 1.413 -0.987 13.029 1.00 92.38 97 GLY A N 1
ATOM 733 C CA . GLY A 1 97 ? 0.717 -0.474 14.210 1.00 92.38 97 GLY A CA 1
ATOM 734 C C . GLY A 1 97 ? 0.645 1.054 14.300 1.00 92.38 97 GLY A C 1
ATOM 735 O O . GLY A 1 97 ? 0.222 1.581 15.329 1.00 92.38 97 GLY A O 1
ATOM 736 N N . ASN A 1 98 ? 1.023 1.786 13.249 1.00 93.88 98 ASN A N 1
ATOM 737 C CA . ASN A 1 98 ? 0.936 3.244 13.197 1.00 93.88 98 ASN A CA 1
ATOM 738 C C . ASN A 1 98 ? -0.471 3.720 12.814 1.00 93.88 98 ASN A C 1
ATOM 740 O O . ASN A 1 98 ? -0.699 4.321 11.760 1.00 93.88 98 ASN A O 1
ATOM 744 N N . TYR A 1 99 ? -1.433 3.477 13.696 1.00 94.88 99 TYR A N 1
ATOM 745 C CA . TYR A 1 99 ? -2.811 3.894 13.484 1.00 94.88 99 TYR A CA 1
ATOM 746 C C . TYR A 1 99 ? -3.523 4.295 14.774 1.00 94.88 99 TYR A C 1
ATOM 748 O O . TYR A 1 99 ? -3.116 3.949 15.882 1.00 94.88 99 TYR A O 1
ATOM 756 N N . VAL A 1 100 ? -4.620 5.034 14.619 1.00 96.75 100 VAL A N 1
ATOM 757 C CA . VAL A 1 100 ? -5.530 5.426 15.697 1.00 96.75 100 VAL A CA 1
ATOM 758 C C . VAL A 1 100 ? -6.915 4.881 15.384 1.00 96.75 100 VAL A C 1
ATOM 760 O O . VAL A 1 100 ? -7.457 5.146 14.313 1.00 96.75 100 VAL A O 1
ATOM 763 N N . ILE A 1 101 ? -7.476 4.131 16.331 1.00 97.06 101 ILE A N 1
ATOM 764 C CA . ILE A 1 101 ? -8.851 3.635 16.270 1.00 97.06 101 ILE A CA 1
ATOM 765 C C . ILE A 1 101 ? -9.797 4.707 16.812 1.00 97.06 101 ILE A C 1
ATOM 767 O O . ILE A 1 101 ? -9.565 5.269 17.885 1.00 97.06 101 ILE A O 1
ATOM 771 N N . HIS A 1 102 ? -10.891 4.936 16.093 1.00 96.31 102 HIS A N 1
ATOM 772 C CA . HIS A 1 102 ? -12.005 5.782 16.498 1.00 96.31 102 HIS A CA 1
ATOM 773 C C . HIS A 1 102 ? -13.252 4.911 16.608 1.00 96.31 102 HIS A C 1
ATOM 775 O O . HIS A 1 102 ? -13.861 4.556 15.602 1.00 96.31 102 HIS A O 1
ATOM 781 N N . GLU A 1 103 ? -13.607 4.535 17.834 1.00 96.06 103 GLU A N 1
ATOM 782 C CA . GLU A 1 103 ? -14.795 3.722 18.107 1.00 96.06 103 GLU A CA 1
ATOM 783 C C . GLU A 1 103 ? -16.062 4.521 17.769 1.00 96.06 103 GLU A C 1
ATOM 785 O O . GLU A 1 103 ? -16.317 5.576 18.356 1.00 96.06 103 GLU A O 1
ATOM 790 N N . HIS A 1 104 ? -16.848 4.021 16.818 1.00 95.31 104 HIS A N 1
ATOM 791 C CA . HIS A 1 104 ? -18.123 4.607 16.419 1.00 95.31 104 HIS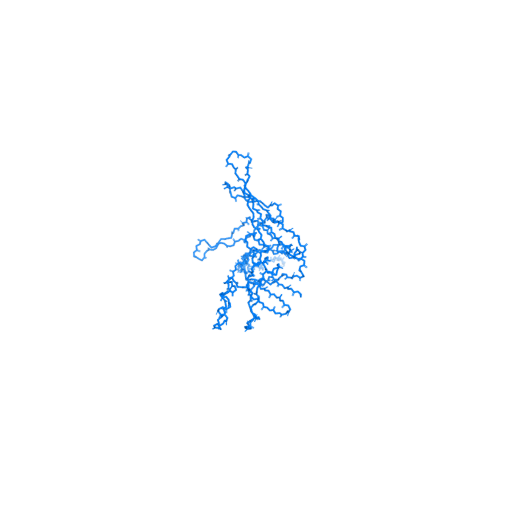 A CA 1
ATOM 792 C C . HIS A 1 104 ? -18.942 3.550 15.682 1.00 95.31 104 HIS A C 1
ATOM 794 O O . HIS A 1 104 ? -18.703 3.270 14.509 1.00 95.31 104 HIS A O 1
ATOM 800 N N . LYS A 1 105 ? -19.882 2.922 16.391 1.00 95.62 105 LYS A N 1
ATOM 801 C CA . LYS A 1 105 ? -20.654 1.817 15.828 1.00 95.62 105 LYS A CA 1
ATOM 802 C C . LYS A 1 105 ? -21.613 2.330 14.756 1.00 95.62 105 LYS A C 1
ATOM 804 O O . LYS A 1 105 ? -22.501 3.124 15.056 1.00 95.62 105 LYS A O 1
ATOM 809 N N . GLU A 1 106 ? -21.475 1.798 13.549 1.00 93.50 106 GLU A N 1
ATOM 810 C CA . GLU A 1 106 ? -22.415 1.978 12.445 1.00 93.50 106 GLU A CA 1
ATOM 811 C C . GLU A 1 106 ? -22.947 0.611 11.980 1.00 93.50 106 GLU A C 1
ATOM 813 O O . GLU A 1 106 ? -22.641 -0.431 12.569 1.00 93.50 106 GLU A O 1
ATOM 818 N N . ASN A 1 107 ? -23.785 0.602 10.941 1.00 90.62 107 ASN A N 1
ATOM 819 C CA . ASN A 1 107 ? -24.515 -0.595 10.512 1.00 90.62 107 ASN A CA 1
ATOM 820 C C . ASN A 1 107 ? -23.595 -1.773 10.143 1.00 90.62 107 ASN A C 1
ATOM 822 O O . ASN A 1 107 ? -23.879 -2.905 10.526 1.00 90.62 107 ASN A O 1
ATOM 826 N N . ASN A 1 108 ? -22.502 -1.518 9.422 1.00 91.88 108 ASN A N 1
ATOM 827 C CA . ASN A 1 108 ? -21.604 -2.538 8.864 1.00 91.88 108 ASN A CA 1
ATOM 828 C C . ASN A 1 108 ? -20.170 -2.483 9.429 1.00 91.88 108 ASN A C 1
ATOM 830 O O . ASN A 1 108 ? -19.305 -3.219 8.965 1.00 91.88 108 ASN A O 1
ATOM 834 N N . GLN A 1 109 ? -19.905 -1.638 10.429 1.00 95.50 109 GLN A N 1
ATOM 835 C CA . GLN A 1 109 ? -18.563 -1.422 10.983 1.00 95.50 109 GLN A CA 1
ATOM 836 C C . GLN A 1 109 ? -18.617 -0.990 12.452 1.00 95.50 109 GLN A C 1
ATOM 838 O O . GLN A 1 109 ? -19.634 -0.494 12.933 1.00 95.50 109 GLN A O 1
ATOM 843 N N . ASP A 1 110 ? -17.529 -1.196 13.188 1.00 97.50 110 ASP A N 1
ATOM 844 C CA . ASP A 1 110 ? -17.377 -0.836 14.607 1.00 97.50 110 ASP A CA 1
ATOM 845 C C . ASP A 1 110 ? -16.701 0.524 14.816 1.00 97.50 110 ASP A C 1
ATOM 847 O O . ASP A 1 110 ? -16.702 1.073 15.923 1.00 97.50 110 ASP A O 1
ATOM 851 N N . GLY A 1 111 ? -16.143 1.089 13.751 1.00 96.44 111 GLY A N 1
ATOM 852 C CA . GLY A 1 111 ? -15.591 2.428 13.763 1.00 96.44 111 GLY A CA 1
ATOM 853 C C . GLY A 1 111 ? -14.670 2.684 12.589 1.00 96.44 111 GLY A C 1
ATOM 854 O O . GLY A 1 111 ? -14.736 2.031 11.549 1.00 96.44 111 GLY A O 1
ATOM 855 N N . TYR A 1 112 ? -13.770 3.633 12.802 1.00 96.44 112 TYR A N 1
ATOM 856 C CA . TYR A 1 112 ? -12.845 4.111 11.789 1.00 96.44 112 TYR A CA 1
ATOM 857 C C . TYR A 1 112 ? -11.407 3.969 12.263 1.00 96.44 112 TYR A C 1
ATOM 859 O O . TYR A 1 112 ? -11.121 4.002 13.462 1.00 96.44 112 TYR A O 1
ATOM 867 N N . VAL A 1 113 ? -10.483 3.868 11.317 1.00 96.31 113 VAL A N 1
ATOM 868 C CA . VAL A 1 113 ? -9.048 3.884 11.590 1.00 96.31 113 VAL A CA 1
ATOM 869 C C . VAL A 1 113 ? -8.369 4.972 10.763 1.00 96.31 113 VAL A C 1
ATOM 871 O O . VAL A 1 113 ? -8.685 5.174 9.596 1.00 96.31 113 VAL A O 1
ATOM 874 N N . THR A 1 114 ? -7.450 5.716 11.370 1.00 95.81 114 THR A N 1
ATOM 875 C CA . THR A 1 114 ? -6.636 6.728 10.677 1.00 95.81 114 THR A CA 1
ATOM 876 C C . THR A 1 114 ? -5.159 6.471 10.925 1.00 95.81 114 THR A C 1
ATOM 878 O O . THR A 1 114 ? -4.803 5.844 11.922 1.00 95.81 114 THR A O 1
ATOM 881 N N . VAL A 1 115 ? -4.287 7.006 10.071 1.00 94.25 115 VAL A N 1
ATOM 882 C CA . VAL A 1 115 ? -2.831 6.959 10.288 1.00 94.25 115 VAL A CA 1
ATOM 883 C C . VAL A 1 115 ? -2.460 7.632 11.614 1.00 94.25 115 VAL A C 1
ATOM 885 O O . VAL A 1 115 ? -3.046 8.648 12.005 1.00 94.25 115 VAL A O 1
ATOM 888 N N . GLY A 1 116 ? -1.504 7.032 12.320 1.00 94.06 116 GLY A N 1
ATOM 889 C CA . GLY A 1 116 ? -0.920 7.564 13.543 1.00 94.06 116 GLY A CA 1
ATOM 890 C C . GLY A 1 116 ? 0.127 8.649 13.278 1.00 94.06 116 GLY A C 1
ATOM 891 O O . GLY A 1 116 ? 0.069 9.381 12.293 1.00 94.06 116 GLY A O 1
ATOM 892 N N . LYS A 1 117 ? 1.069 8.801 14.212 1.00 90.38 117 LYS A N 1
ATOM 893 C CA . LYS A 1 117 ? 2.153 9.801 14.139 1.00 90.38 117 LYS A CA 1
ATOM 894 C C . LYS A 1 117 ? 3.546 9.18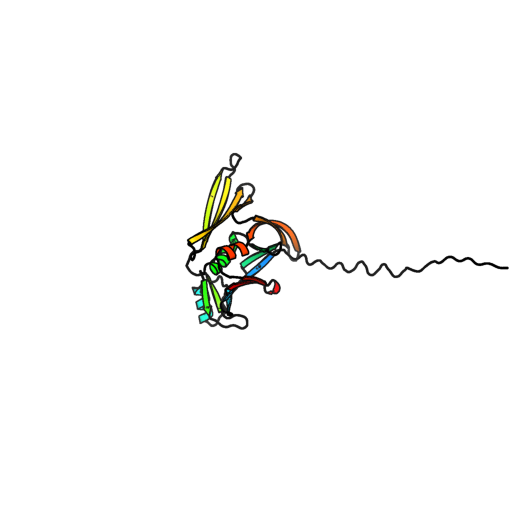8 14.018 1.00 90.38 117 LYS A C 1
ATOM 896 O O . LYS A 1 117 ? 4.507 9.923 13.816 1.00 90.38 117 LYS A O 1
ATOM 901 N N . THR A 1 118 ? 3.661 7.879 14.201 1.00 87.06 118 THR A N 1
ATOM 902 C CA . THR A 1 118 ? 4.923 7.157 14.051 1.00 87.06 118 THR A CA 1
ATOM 903 C C . THR A 1 118 ? 5.276 7.105 12.570 1.00 87.06 118 THR A C 1
ATOM 905 O O . THR A 1 118 ? 4.392 7.176 11.721 1.00 87.06 118 THR A O 1
ATOM 908 N N . ASN A 1 119 ? 6.557 7.004 12.237 1.00 84.62 119 ASN A N 1
ATOM 909 C CA . ASN A 1 119 ? 6.962 6.749 10.866 1.00 84.62 119 ASN A CA 1
ATOM 910 C C . ASN A 1 119 ? 7.483 5.316 10.768 1.00 84.62 119 ASN A C 1
ATOM 912 O O . ASN A 1 119 ? 8.424 4.980 11.473 1.00 84.62 119 ASN A O 1
ATOM 916 N N . CYS A 1 120 ? 6.865 4.491 9.927 1.00 88.56 120 CYS A N 1
ATOM 917 C CA . CYS A 1 120 ? 7.294 3.106 9.684 1.00 88.56 120 CYS A CA 1
ATOM 918 C C . CYS A 1 120 ? 7.905 2.917 8.295 1.00 88.56 120 CYS A C 1
ATOM 920 O O . CYS A 1 120 ? 8.190 1.795 7.885 1.00 88.56 120 CYS A O 1
ATOM 922 N N . LEU A 1 121 ? 8.005 4.009 7.538 1.00 93.88 121 LEU A N 1
ATOM 923 C CA . LEU A 1 121 ? 8.339 3.999 6.130 1.00 93.88 121 LEU A CA 1
ATOM 924 C C . LEU A 1 121 ? 9.184 5.227 5.808 1.00 93.88 121 LEU A C 1
ATOM 926 O O . LEU A 1 121 ? 8.828 6.358 6.138 1.00 93.88 121 LEU A O 1
ATOM 930 N N . SER A 1 122 ? 10.305 5.026 5.133 1.00 94.75 122 SER A N 1
ATOM 931 C CA . SER A 1 122 ? 11.137 6.116 4.639 1.00 94.75 122 SER A CA 1
ATOM 932 C C . SER A 1 122 ? 11.335 5.998 3.133 1.00 94.75 122 SER A C 1
ATOM 934 O O . SER A 1 122 ? 11.346 4.905 2.571 1.00 94.75 122 SER A O 1
ATOM 936 N N . ASN A 1 123 ? 11.436 7.147 2.466 1.00 95.25 123 ASN A N 1
ATOM 937 C CA . ASN A 1 123 ? 11.645 7.226 1.026 1.00 95.25 123 ASN A CA 1
ATOM 938 C C . ASN A 1 123 ? 13.053 7.755 0.757 1.00 95.25 123 ASN A C 1
ATOM 940 O O . ASN A 1 123 ? 13.463 8.762 1.335 1.00 95.25 123 ASN A O 1
ATOM 944 N N . GLY A 1 124 ? 13.757 7.113 -0.165 1.00 95.38 124 GLY A N 1
ATOM 945 C CA . GLY A 1 124 ? 15.077 7.500 -0.633 1.00 95.38 124 GLY A CA 1
ATOM 946 C C . GLY A 1 124 ? 15.105 7.619 -2.151 1.00 95.38 124 GLY A C 1
ATOM 947 O O . GLY A 1 124 ? 14.435 6.877 -2.867 1.00 95.38 124 GLY A O 1
ATOM 948 N N . ILE A 1 125 ? 15.896 8.564 -2.653 1.00 95.75 125 ILE A N 1
ATOM 949 C CA . ILE A 1 125 ? 16.177 8.697 -4.082 1.00 95.75 125 ILE A CA 1
ATOM 950 C C . ILE A 1 125 ? 17.677 8.905 -4.252 1.00 95.75 125 ILE A C 1
ATOM 952 O O . ILE A 1 125 ? 18.262 9.798 -3.637 1.00 95.75 125 ILE A O 1
ATOM 956 N N . LYS A 1 126 ? 18.298 8.109 -5.121 1.00 96.12 126 LYS A N 1
ATOM 957 C CA . LYS A 1 126 ? 19.702 8.248 -5.504 1.00 96.12 126 LYS A CA 1
ATOM 958 C C . LYS A 1 126 ? 19.815 8.343 -7.019 1.00 96.12 126 LYS A C 1
ATOM 960 O O . LYS A 1 126 ? 19.350 7.462 -7.731 1.00 96.12 126 LYS A O 1
ATOM 965 N N . ASN A 1 127 ? 20.480 9.381 -7.512 1.00 94.69 127 ASN A N 1
ATOM 966 C CA . ASN A 1 127 ? 20.781 9.513 -8.938 1.00 94.69 127 ASN A CA 1
ATOM 967 C C . ASN A 1 127 ? 22.165 8.931 -9.241 1.00 94.69 127 ASN A C 1
ATOM 969 O O . ASN A 1 127 ? 23.098 9.094 -8.451 1.00 94.69 127 ASN A O 1
ATOM 973 N N . GLN A 1 128 ? 22.293 8.260 -10.380 1.00 93.50 128 GLN A N 1
ATOM 974 C CA . GLN A 1 128 ? 23.531 7.667 -10.879 1.00 93.50 128 GLN A CA 1
ATOM 975 C C . GLN A 1 128 ? 23.663 7.933 -12.381 1.00 93.50 128 GLN A C 1
ATOM 977 O O . GLN A 1 128 ? 22.664 8.140 -13.070 1.00 93.50 128 GLN A O 1
ATOM 982 N N . ASN A 1 129 ? 24.894 7.945 -12.892 1.00 91.62 129 ASN A N 1
ATOM 983 C CA . ASN A 1 129 ? 25.123 8.066 -14.331 1.00 91.62 129 ASN A CA 1
ATOM 984 C C . ASN A 1 129 ? 24.689 6.773 -15.033 1.00 91.62 129 ASN A C 1
ATOM 986 O O . ASN A 1 129 ? 24.957 5.684 -14.527 1.00 91.62 129 ASN A O 1
ATOM 990 N N . GLY A 1 130 ? 24.020 6.910 -16.178 1.00 87.25 130 GLY A N 1
ATOM 991 C CA . GLY A 1 130 ? 23.715 5.791 -17.068 1.00 87.25 130 GLY A CA 1
ATOM 992 C C . GLY A 1 130 ? 24.916 5.382 -17.921 1.00 87.25 130 GLY A C 1
ATOM 993 O O . GLY A 1 130 ? 26.012 5.928 -17.788 1.00 87.25 130 GLY A O 1
ATOM 994 N N . GLU A 1 131 ? 24.695 4.424 -18.820 1.00 88.12 131 GLU A N 1
ATOM 995 C CA . GLU A 1 131 ? 25.743 3.912 -19.712 1.00 88.12 131 GLU A CA 1
ATOM 996 C C . GLU A 1 131 ? 26.183 4.948 -20.758 1.00 88.12 131 GLU A C 1
ATOM 998 O O . GLU A 1 131 ? 27.359 4.997 -21.120 1.00 88.12 131 GLU A O 1
ATOM 1003 N N . ASN A 1 132 ? 25.268 5.812 -21.217 1.00 90.38 132 ASN A N 1
ATOM 1004 C CA . ASN A 1 132 ? 25.569 6.833 -22.221 1.00 90.38 132 ASN A CA 1
ATOM 1005 C C . ASN A 1 132 ? 25.737 8.235 -21.617 1.00 90.38 132 ASN A C 1
ATOM 1007 O O . ASN A 1 132 ? 25.157 8.591 -20.588 1.00 90.38 132 ASN A O 1
ATOM 1011 N N . ILE A 1 133 ? 26.499 9.085 -22.314 1.00 87.06 133 ILE A N 1
ATOM 1012 C CA . ILE A 1 133 ? 26.677 10.492 -21.936 1.00 87.06 133 ILE A CA 1
ATOM 1013 C C . ILE A 1 133 ? 25.320 11.204 -21.924 1.00 87.06 133 ILE A C 1
ATOM 1015 O O . ILE A 1 133 ? 24.570 11.173 -22.899 1.00 87.06 133 ILE A O 1
ATOM 1019 N N . GLY A 1 134 ? 25.035 11.886 -20.814 1.00 86.12 134 GLY A N 1
ATOM 1020 C CA . GLY A 1 134 ? 23.779 12.606 -20.608 1.00 86.12 134 GLY A CA 1
ATOM 1021 C C . GLY A 1 134 ? 22.625 11.726 -20.124 1.00 86.12 134 GLY A C 1
ATOM 1022 O O . GLY A 1 134 ? 21.529 12.245 -19.926 1.00 86.12 134 GLY A O 1
ATOM 1023 N N . GLU A 1 135 ? 22.847 10.428 -19.900 1.00 91.69 135 GLU A N 1
ATOM 1024 C CA . GLU A 1 135 ? 21.854 9.549 -19.285 1.00 91.69 135 GLU A CA 1
ATOM 1025 C C . GLU A 1 135 ? 22.011 9.507 -17.767 1.00 91.69 135 GLU A C 1
ATOM 1027 O O . GLU A 1 135 ? 23.116 9.451 -17.224 1.00 91.69 135 GLU A O 1
ATOM 1032 N N . GLN A 1 136 ? 20.871 9.537 -17.079 1.00 95.06 136 GLN A N 1
ATOM 1033 C CA . GLN A 1 136 ? 20.787 9.416 -15.631 1.00 95.06 136 GLN A CA 1
ATOM 1034 C C . GLN A 1 136 ? 19.797 8.317 -15.269 1.00 95.06 136 GLN A C 1
ATOM 1036 O O . GLN A 1 136 ? 18.689 8.252 -15.809 1.00 95.06 136 GLN A O 1
ATOM 1041 N N . ILE A 1 137 ? 20.205 7.487 -14.317 1.00 96.69 137 ILE A N 1
ATOM 1042 C CA . ILE A 1 137 ? 19.376 6.474 -13.683 1.00 96.69 137 ILE A CA 1
ATOM 1043 C C . ILE A 1 137 ? 19.005 6.978 -12.293 1.00 96.69 137 ILE A C 1
ATOM 1045 O O . ILE A 1 137 ? 19.868 7.329 -11.485 1.00 96.69 137 ILE A O 1
ATOM 1049 N N . ARG A 1 138 ? 17.706 7.023 -12.011 1.00 96.94 138 ARG A N 1
ATOM 1050 C CA . ARG A 1 138 ? 17.167 7.310 -10.686 1.00 96.94 138 ARG A CA 1
ATOM 1051 C C . ARG A 1 138 ? 16.859 5.992 -9.996 1.00 96.94 138 ARG A C 1
ATOM 1053 O O . ARG A 1 138 ? 15.986 5.266 -10.449 1.00 96.94 138 ARG A O 1
ATOM 1060 N N . ILE A 1 139 ? 17.524 5.713 -8.886 1.00 97.62 139 ILE A N 1
ATOM 1061 C CA . ILE A 1 139 ? 17.168 4.619 -7.985 1.00 97.62 139 ILE A CA 1
ATOM 1062 C C . ILE A 1 139 ? 16.228 5.176 -6.928 1.00 97.62 139 ILE A C 1
ATOM 1064 O O . ILE A 1 139 ? 16.594 6.092 -6.190 1.00 97.62 139 ILE A O 1
ATOM 1068 N N . ASN A 1 140 ? 15.020 4.634 -6.878 1.00 97.81 140 ASN A N 1
ATOM 1069 C CA . ASN A 1 140 ? 14.047 4.914 -5.839 1.00 97.81 140 ASN A CA 1
ATOM 1070 C C . ASN A 1 140 ? 14.109 3.779 -4.818 1.00 97.81 140 ASN A C 1
ATOM 1072 O O . ASN A 1 140 ? 14.186 2.606 -5.188 1.00 97.81 140 ASN A O 1
ATOM 1076 N N . THR A 1 141 ? 14.064 4.141 -3.546 1.00 97.81 141 THR A N 1
ATOM 1077 C CA . THR A 1 141 ? 14.101 3.207 -2.428 1.00 97.81 141 THR A CA 1
ATOM 1078 C C . THR A 1 141 ? 12.983 3.553 -1.462 1.00 97.81 141 THR A C 1
ATOM 1080 O O . THR A 1 141 ? 12.732 4.722 -1.171 1.00 97.81 141 THR A O 1
ATOM 1083 N N . LEU A 1 142 ? 12.330 2.525 -0.955 1.00 97.62 142 LEU A N 1
ATOM 1084 C CA . LEU A 1 142 ? 11.330 2.586 0.085 1.00 97.62 142 LEU A CA 1
ATOM 1085 C C . LEU A 1 142 ? 11.772 1.615 1.174 1.00 97.62 142 LEU A C 1
ATOM 1087 O O . LEU A 1 142 ? 11.860 0.415 0.931 1.00 97.62 142 LEU A O 1
ATOM 1091 N N . GLU A 1 143 ? 12.101 2.128 2.348 1.00 97.56 143 GLU A N 1
ATOM 1092 C CA . GLU A 1 143 ? 12.554 1.309 3.468 1.00 97.56 143 GLU A CA 1
ATOM 1093 C C . GLU A 1 143 ? 11.448 1.233 4.514 1.00 97.56 143 GLU A C 1
ATOM 1095 O O . GLU A 1 143 ? 11.003 2.261 5.031 1.00 97.56 143 GLU A O 1
ATOM 1100 N N . LEU A 1 144 ? 10.984 0.014 4.782 1.00 96.38 144 LEU A N 1
ATOM 1101 C CA . LEU A 1 144 ? 10.003 -0.287 5.817 1.00 96.38 144 LEU A CA 1
ATOM 1102 C C . LEU A 1 144 ? 10.743 -0.720 7.079 1.00 96.38 144 LEU A C 1
ATOM 1104 O O . LEU A 1 144 ? 11.670 -1.524 7.002 1.00 96.38 144 LEU A O 1
ATOM 1108 N N . GLU A 1 145 ? 10.311 -0.233 8.234 1.00 94.19 145 GLU A N 1
ATOM 1109 C CA . GLU A 1 145 ? 10.886 -0.599 9.528 1.00 94.19 145 GLU A CA 1
ATOM 1110 C C . GLU A 1 145 ? 9.890 -1.450 10.319 1.00 94.19 145 GLU A C 1
ATOM 1112 O O . GLU A 1 145 ? 8.722 -1.071 10.476 1.00 94.19 145 GLU A O 1
ATOM 1117 N N . ASN A 1 146 ? 10.347 -2.597 10.829 1.00 91.50 146 ASN A N 1
ATOM 1118 C CA . ASN A 1 146 ? 9.609 -3.384 11.809 1.00 91.50 146 ASN A CA 1
ATOM 1119 C C . ASN A 1 146 ? 10.064 -2.975 13.210 1.00 91.50 146 ASN A C 1
ATOM 1121 O O . ASN A 1 146 ? 11.082 -3.439 13.714 1.00 91.50 146 ASN A O 1
ATOM 1125 N N . THR A 1 147 ? 9.285 -2.122 13.868 1.00 86.12 147 THR A N 1
ATOM 1126 C CA . THR A 1 147 ? 9.615 -1.593 15.200 1.00 86.12 147 THR A CA 1
ATOM 1127 C C . THR A 1 147 ? 9.641 -2.661 16.299 1.00 86.12 147 THR A C 1
ATOM 1129 O O . THR A 1 147 ? 10.224 -2.424 17.356 1.00 86.12 147 THR A O 1
AT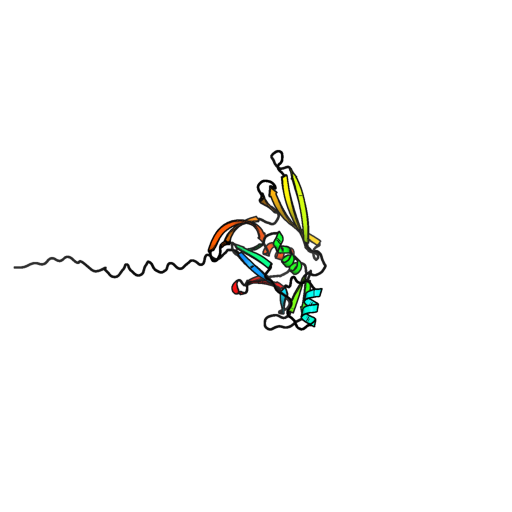OM 1132 N N . ASN A 1 148 ? 9.045 -3.838 16.067 1.00 87.00 148 ASN A N 1
ATOM 1133 C CA . ASN A 1 148 ? 9.065 -4.946 17.022 1.00 87.00 148 ASN A CA 1
ATOM 1134 C C . ASN A 1 148 ? 10.373 -5.747 16.955 1.00 87.00 148 ASN A C 1
ATOM 1136 O O . ASN A 1 148 ? 10.823 -6.248 17.985 1.00 87.00 148 ASN A O 1
ATOM 1140 N N . THR A 1 149 ? 10.969 -5.889 15.765 1.00 90.19 149 THR A N 1
ATOM 1141 C CA . THR A 1 149 ? 12.194 -6.686 15.551 1.00 90.19 149 THR A CA 1
ATOM 1142 C C . THR A 1 149 ? 13.446 -5.832 15.336 1.00 90.19 149 THR A C 1
ATOM 1144 O O . THR A 1 149 ? 14.554 -6.312 15.561 1.00 90.19 149 THR A O 1
ATOM 1147 N N . GLY A 1 150 ? 13.288 -4.566 14.940 1.00 89.44 150 GLY A N 1
ATOM 1148 C CA . GLY A 1 150 ? 14.371 -3.677 14.510 1.00 89.44 150 GLY A CA 1
ATOM 1149 C C . GLY A 1 150 ? 14.892 -3.971 13.099 1.00 89.44 150 GLY A C 1
ATOM 1150 O O . GLY A 1 150 ? 15.905 -3.406 12.694 1.00 89.44 150 GLY A O 1
ATOM 1151 N N . GLU A 1 151 ? 14.242 -4.869 12.358 1.00 93.69 151 GLU A N 1
ATOM 1152 C CA . GLU A 1 151 ? 14.629 -5.223 10.992 1.00 93.69 151 GLU A CA 1
ATOM 1153 C C . GLU A 1 151 ? 14.092 -4.209 9.977 1.00 93.69 151 GLU A C 1
ATOM 1155 O O . GLU A 1 151 ? 13.070 -3.553 10.209 1.00 93.69 151 GLU A O 1
ATOM 1160 N N . SER A 1 152 ? 14.760 -4.120 8.822 1.00 95.50 152 SER A N 1
ATOM 1161 C CA . SER A 1 152 ? 14.308 -3.305 7.698 1.00 95.50 152 SER A CA 1
ATOM 1162 C C . SER A 1 152 ? 14.032 -4.127 6.441 1.00 95.50 152 SER A C 1
ATOM 1164 O O . SER A 1 152 ? 14.706 -5.117 6.141 1.00 95.50 152 SER A O 1
ATOM 1166 N N . PHE A 1 153 ? 13.015 -3.699 5.697 1.00 97.12 153 PHE A N 1
ATOM 1167 C CA . PHE A 1 153 ? 12.615 -4.274 4.421 1.00 97.12 153 PHE A CA 1
ATOM 1168 C C . PHE A 1 153 ? 12.721 -3.207 3.341 1.00 97.12 153 PHE A C 1
ATOM 1170 O O . PHE A 1 153 ? 11.944 -2.256 3.288 1.00 97.12 153 PHE A O 1
ATOM 1177 N N . GLU A 1 154 ? 13.720 -3.355 2.481 1.00 98.06 154 GLU A N 1
ATOM 1178 C CA . GLU A 1 154 ? 13.999 -2.400 1.416 1.00 98.06 154 GLU A CA 1
ATOM 1179 C C . GLU A 1 154 ? 13.310 -2.826 0.121 1.00 98.06 154 GLU A C 1
ATOM 1181 O O . GLU A 1 154 ? 13.595 -3.900 -0.402 1.00 98.06 154 GLU A O 1
ATOM 1186 N N . ILE A 1 155 ? 12.472 -1.957 -0.428 1.00 98.56 155 ILE A N 1
ATOM 1187 C CA . ILE A 1 155 ? 11.918 -2.067 -1.774 1.00 98.56 155 ILE A CA 1
ATOM 1188 C C . ILE A 1 155 ? 12.645 -1.049 -2.645 1.00 98.56 155 ILE A C 1
ATOM 1190 O O . ILE A 1 155 ? 12.624 0.145 -2.348 1.00 98.56 155 ILE A O 1
ATOM 1194 N N . SER A 1 156 ? 13.283 -1.485 -3.727 1.00 98.19 156 SER A N 1
ATOM 1195 C CA . SER A 1 156 ? 13.976 -0.564 -4.629 1.00 98.19 156 SER A CA 1
ATOM 1196 C C . SER A 1 156 ? 13.787 -0.908 -6.096 1.00 98.19 156 SER A C 1
ATOM 1198 O O . SER A 1 156 ? 13.702 -2.070 -6.488 1.00 98.19 156 SER A O 1
ATOM 1200 N N . TRP A 1 157 ? 13.707 0.139 -6.913 1.00 98.06 157 TRP A N 1
ATOM 1201 C CA . TRP A 1 157 ? 13.579 0.060 -8.363 1.00 98.06 157 TRP A CA 1
ATOM 1202 C C . TRP A 1 157 ? 14.302 1.240 -8.998 1.00 98.06 157 TRP A C 1
ATOM 1204 O O . TRP A 1 157 ? 14.404 2.326 -8.419 1.00 98.06 157 TRP A O 1
ATOM 1214 N N . GLU A 1 158 ? 14.803 1.041 -10.205 1.00 96.88 158 GLU A N 1
ATOM 1215 C CA . GLU A 1 158 ? 15.416 2.108 -10.981 1.00 96.88 158 GLU A CA 1
ATOM 1216 C C . GLU A 1 158 ? 14.478 2.626 -12.065 1.00 96.88 158 GLU A C 1
ATOM 1218 O O . GLU A 1 158 ? 13.561 1.937 -12.509 1.00 96.88 158 GLU A O 1
ATOM 1223 N N . GLN A 1 159 ? 14.737 3.855 -12.491 1.00 96.25 159 GLN A N 1
ATOM 1224 C CA . GLN A 1 159 ? 14.073 4.512 -13.597 1.00 96.25 159 GLN A CA 1
ATOM 1225 C C . GLN A 1 159 ? 15.109 5.251 -14.441 1.00 96.25 159 GLN A C 1
ATOM 1227 O O . GLN A 1 159 ? 15.855 6.094 -13.933 1.00 96.25 159 GLN A O 1
ATOM 1232 N N . ASN A 1 160 ? 15.131 4.983 -15.742 1.00 94.62 160 ASN A N 1
ATOM 1233 C CA . ASN A 1 160 ? 15.870 5.802 -16.690 1.00 94.62 160 ASN A CA 1
ATOM 1234 C C . ASN A 1 160 ? 15.137 7.139 -16.861 1.00 94.62 160 ASN A C 1
ATOM 1236 O O . ASN A 1 160 ? 13.989 7.183 -17.296 1.00 94.62 160 ASN A O 1
ATOM 1240 N N . VAL A 1 161 ? 15.790 8.249 -16.518 1.00 92.56 161 VAL A N 1
ATOM 1241 C CA . VAL A 1 161 ? 15.149 9.577 -16.502 1.00 92.56 161 VAL A CA 1
ATOM 1242 C C . VAL A 1 161 ? 14.806 10.075 -17.913 1.00 92.56 161 VAL A C 1
ATOM 1244 O O . VAL A 1 161 ? 13.910 10.899 -18.072 1.00 92.56 161 VAL A O 1
ATOM 1247 N N . LYS A 1 162 ? 15.499 9.575 -18.941 1.00 90.81 162 LYS A N 1
ATOM 1248 C CA . LYS A 1 162 ? 15.312 9.972 -20.341 1.00 90.81 162 LYS A CA 1
ATOM 1249 C C . LYS A 1 162 ? 14.222 9.154 -21.031 1.00 90.81 162 LYS A C 1
ATOM 1251 O O . LYS A 1 162 ? 13.414 9.728 -21.754 1.00 90.81 162 LYS A O 1
ATOM 1256 N N . THR A 1 163 ? 14.212 7.832 -20.841 1.00 91.81 163 THR A N 1
ATOM 1257 C CA . THR A 1 163 ? 13.230 6.935 -21.485 1.00 91.81 163 THR A CA 1
ATOM 1258 C C . THR A 1 163 ? 11.984 6.703 -20.634 1.00 91.81 163 THR A C 1
ATOM 1260 O O . THR A 1 163 ? 10.974 6.244 -21.157 1.00 91.81 163 THR A O 1
ATOM 1263 N N . TYR A 1 164 ? 12.037 7.037 -19.341 1.00 90.50 164 TYR A N 1
ATOM 1264 C CA . TYR A 1 164 ? 11.030 6.717 -18.322 1.00 90.50 164 TYR A CA 1
ATOM 1265 C C . TYR A 1 164 ? 10.806 5.220 -18.088 1.00 90.50 164 TYR A C 1
ATOM 1267 O O . TYR A 1 164 ? 9.885 4.852 -17.358 1.00 90.50 164 TYR A O 1
ATOM 1275 N N . GLU A 1 165 ? 11.653 4.361 -18.654 1.00 92.69 165 GLU A N 1
ATOM 1276 C CA . GLU A 1 165 ? 11.616 2.927 -18.398 1.00 92.69 165 GLU A CA 1
ATOM 1277 C C . GLU A 1 165 ? 12.055 2.643 -16.963 1.00 92.69 165 GLU A C 1
ATOM 1279 O O . GLU A 1 165 ? 13.062 3.178 -16.492 1.00 92.69 165 GLU A O 1
ATOM 1284 N N . SER A 1 166 ? 11.291 1.791 -16.284 1.00 94.69 166 SER A N 1
ATOM 1285 C CA . SER A 1 166 ? 11.562 1.363 -14.914 1.00 94.69 166 SER A CA 1
ATOM 1286 C C . SER A 1 166 ? 11.893 -0.122 -14.869 1.00 94.69 166 SER A C 1
ATOM 1288 O O . SER A 1 166 ? 11.374 -0.901 -15.674 1.00 94.69 166 SER A O 1
ATOM 1290 N N . ARG A 1 167 ? 12.730 -0.504 -13.905 1.00 96.50 167 ARG A N 1
ATOM 1291 C CA . ARG A 1 167 ? 13.132 -1.890 -13.658 1.00 96.50 167 ARG A CA 1
ATOM 1292 C C . ARG A 1 167 ? 13.188 -2.173 -12.162 1.00 96.50 167 ARG A C 1
ATOM 1294 O O . ARG A 1 167 ? 13.771 -1.397 -11.402 1.00 96.50 167 ARG A O 1
ATOM 1301 N N . ALA A 1 168 ? 12.599 -3.290 -11.752 1.00 97.94 168 ALA A N 1
ATOM 1302 C CA . ALA A 1 168 ? 12.675 -3.780 -10.381 1.00 97.94 168 ALA A CA 1
ATOM 1303 C C . ALA A 1 168 ? 14.120 -4.128 -9.968 1.00 97.94 168 ALA A C 1
ATOM 1305 O O . ALA A 1 168 ? 14.877 -4.685 -10.765 1.00 97.94 168 ALA A O 1
ATOM 1306 N N . LEU A 1 169 ? 14.502 -3.815 -8.722 1.00 97.75 169 LEU A N 1
ATOM 1307 C CA . LEU A 1 169 ? 15.823 -4.156 -8.171 1.00 97.75 169 LEU A CA 1
ATOM 1308 C C . LEU A 1 169 ? 15.728 -5.088 -6.959 1.00 97.75 169 LEU A C 1
ATOM 1310 O O . LEU A 1 169 ? 16.392 -6.123 -6.937 1.00 97.75 169 LEU A O 1
ATOM 1314 N N . LYS A 1 170 ? 14.931 -4.731 -5.945 1.00 98.25 170 LYS A N 1
ATOM 1315 C CA . LYS A 1 170 ? 14.833 -5.478 -4.682 1.00 98.25 170 LYS A CA 1
ATOM 1316 C C . LYS A 1 170 ? 13.414 -5.439 -4.134 1.00 98.25 170 LYS A C 1
ATOM 1318 O O . LYS A 1 170 ? 12.794 -4.375 -4.129 1.00 98.25 170 LYS A O 1
ATOM 1323 N N . ASN A 1 171 ? 12.927 -6.596 -3.676 1.00 98.25 171 ASN A N 1
ATOM 1324 C CA . ASN A 1 171 ? 11.599 -6.790 -3.077 1.00 98.25 171 ASN A CA 1
ATOM 1325 C C . ASN A 1 171 ? 10.443 -6.163 -3.882 1.00 98.25 171 ASN A C 1
ATOM 1327 O O . ASN A 1 171 ? 9.447 -5.697 -3.333 1.00 98.25 171 ASN A O 1
ATOM 1331 N N . CYS A 1 172 ? 10.603 -6.129 -5.200 1.00 98.00 172 CYS A N 1
ATOM 1332 C CA . CYS A 1 172 ? 9.585 -5.771 -6.168 1.00 98.00 172 CYS A CA 1
ATOM 1333 C C . CYS A 1 172 ? 9.870 -6.517 -7.472 1.00 98.00 172 CYS A C 1
ATOM 1335 O O . CYS A 1 172 ? 10.957 -7.071 -7.655 1.00 98.00 172 CYS A O 1
ATOM 1337 N N . GLU A 1 173 ? 8.901 -6.528 -8.376 1.00 97.56 173 GLU A N 1
ATOM 1338 C CA . GLU A 1 173 ? 9.000 -7.231 -9.647 1.00 97.56 173 GLU A CA 1
ATOM 1339 C C . GLU A 1 173 ? 8.321 -6.480 -10.791 1.00 97.56 173 GLU A C 1
ATOM 1341 O O . GLU A 1 173 ? 7.391 -5.694 -10.604 1.00 97.56 173 GLU A O 1
ATOM 1346 N N . ASP A 1 174 ? 8.816 -6.737 -11.999 1.00 96.81 174 ASP A N 1
ATOM 1347 C CA . ASP A 1 174 ? 8.224 -6.265 -13.241 1.00 96.81 174 ASP A CA 1
ATOM 1348 C C . ASP A 1 174 ? 7.031 -7.167 -13.601 1.00 96.81 174 ASP A C 1
ATOM 1350 O O . ASP A 1 174 ? 7.214 -8.311 -14.019 1.00 96.81 174 ASP A O 1
ATOM 1354 N N . LYS A 1 175 ? 5.807 -6.649 -13.506 1.00 95.62 175 LYS A N 1
ATOM 1355 C CA . LYS A 1 175 ? 4.583 -7.375 -13.882 1.00 95.62 175 LYS A CA 1
ATOM 1356 C C . LYS A 1 175 ? 3.832 -6.651 -14.992 1.00 95.62 175 LYS A C 1
ATOM 1358 O O . LYS A 1 175 ? 4.005 -5.451 -15.194 1.00 95.62 175 LYS A O 1
ATOM 1363 N N . SER A 1 176 ? 3.014 -7.388 -15.738 1.00 93.69 176 SER A N 1
ATOM 1364 C CA . SER A 1 176 ? 2.163 -6.836 -16.795 1.00 93.69 176 SER A CA 1
ATOM 1365 C C . SER A 1 176 ? 0.711 -7.164 -16.499 1.00 93.69 176 SER A C 1
ATOM 1367 O O . SER A 1 176 ? 0.387 -8.333 -16.331 1.00 93.69 176 SER A O 1
ATOM 1369 N N . PHE A 1 177 ? -0.135 -6.139 -16.468 1.00 91.38 177 PHE A N 1
ATOM 1370 C CA . PHE A 1 177 ? -1.561 -6.271 -16.166 1.00 91.38 177 PHE A CA 1
ATOM 1371 C C . PHE A 1 177 ? -2.407 -5.642 -17.263 1.00 91.38 177 PHE A C 1
ATOM 1373 O O . PHE A 1 177 ? -2.011 -4.637 -17.865 1.00 91.38 177 PHE A O 1
ATOM 1380 N N . MET A 1 178 ? -3.578 -6.216 -17.509 1.00 89.44 178 MET A N 1
ATOM 1381 C CA . MET A 1 178 ? -4.607 -5.662 -18.372 1.00 89.44 178 MET A CA 1
ATOM 1382 C C . MET A 1 178 ? -5.380 -4.583 -17.617 1.00 89.44 178 MET A C 1
ATOM 1384 O O . MET A 1 178 ? -6.114 -4.856 -16.670 1.00 89.44 178 MET A O 1
ATOM 1388 N N . ILE A 1 179 ? -5.212 -3.333 -18.051 1.00 85.44 179 ILE A N 1
ATOM 1389 C CA . ILE A 1 179 ? -5.840 -2.171 -17.415 1.00 85.44 179 ILE A CA 1
ATOM 1390 C C . ILE A 1 179 ? -6.833 -1.544 -18.384 1.00 85.44 179 ILE A C 1
ATOM 1392 O O . ILE A 1 179 ? -6.494 -1.243 -19.533 1.00 85.44 179 ILE A O 1
ATOM 1396 N N . SER A 1 180 ? -8.052 -1.311 -17.901 1.00 84.19 180 SER A N 1
ATOM 1397 C CA . SER A 1 180 ? -9.085 -0.567 -18.621 1.00 84.19 180 SER A CA 1
ATOM 1398 C C . SER A 1 180 ? -8.898 0.937 -18.410 1.00 84.19 180 SER A C 1
ATOM 1400 O O . SER A 1 180 ? -8.923 1.426 -17.283 1.00 84.19 180 SER A O 1
ATOM 1402 N N . THR A 1 181 ? -8.690 1.686 -19.493 1.00 80.88 181 THR A N 1
ATOM 1403 C CA . THR A 1 181 ? -8.530 3.147 -19.462 1.00 80.88 181 THR A CA 1
ATOM 1404 C C . THR A 1 181 ? -9.659 3.810 -20.238 1.00 80.88 181 THR A C 1
ATOM 1406 O O . THR A 1 181 ? -9.901 3.477 -21.400 1.00 80.88 181 THR A O 1
ATOM 1409 N N . GLN A 1 182 ? -10.334 4.782 -19.622 1.00 78.06 182 GLN A N 1
ATOM 1410 C CA . GLN A 1 182 ? -11.340 5.593 -20.302 1.00 78.06 182 GLN A CA 1
ATOM 1411 C C . GLN A 1 182 ? -10.647 6.626 -21.199 1.00 78.06 182 GLN A C 1
ATOM 1413 O O . GLN A 1 182 ? -9.931 7.499 -20.716 1.00 78.06 182 GLN A O 1
ATOM 1418 N N . VAL A 1 183 ? -10.856 6.523 -22.511 1.00 77.75 183 VAL A N 1
ATOM 1419 C CA . VAL A 1 183 ? -10.254 7.437 -23.500 1.00 77.75 183 VAL A CA 1
ATOM 1420 C C . VAL A 1 183 ? -11.197 8.577 -23.877 1.00 77.75 183 VAL A C 1
ATOM 1422 O O . VAL A 1 183 ? -10.739 9.697 -24.068 1.00 77.75 183 VAL A O 1
ATOM 1425 N N . TYR A 1 184 ? -12.505 8.307 -23.947 1.00 79.12 184 TYR A N 1
ATOM 1426 C CA . TYR A 1 184 ? -13.566 9.286 -24.221 1.00 79.12 184 TYR A CA 1
ATOM 1427 C C . TYR A 1 184 ? -14.883 8.835 -23.567 1.00 79.12 184 TYR A C 1
ATOM 1429 O O . TYR A 1 184 ? -14.975 7.716 -23.059 1.00 79.12 184 TYR A O 1
ATOM 1437 N N . GLU A 1 185 ? -15.908 9.691 -23.568 1.00 76.94 185 GLU A N 1
ATOM 1438 C CA . GLU A 1 185 ? -17.228 9.395 -22.991 1.00 76.94 185 GLU A CA 1
ATOM 1439 C C . GLU A 1 185 ? -17.772 8.033 -23.460 1.00 76.94 185 GLU A C 1
ATOM 1441 O O . GLU A 1 185 ? -18.021 7.809 -24.646 1.00 76.94 185 GLU A O 1
ATOM 1446 N N . GLY A 1 186 ? -17.909 7.100 -22.513 1.00 72.81 186 GLY A N 1
ATOM 1447 C CA . GLY A 1 186 ? -18.451 5.760 -22.750 1.00 72.81 186 GLY A CA 1
ATOM 1448 C C . GLY A 1 186 ? -17.538 4.781 -23.498 1.00 72.81 186 GLY A C 1
ATOM 1449 O O . GLY A 1 186 ? -17.987 3.680 -23.808 1.00 72.81 186 GLY A O 1
ATOM 1450 N N . LYS A 1 187 ? -16.278 5.136 -23.796 1.00 77.56 187 LYS A N 1
ATOM 1451 C CA . LYS A 1 187 ? -15.315 4.230 -24.442 1.00 77.56 187 LYS A CA 1
ATOM 1452 C C . LYS A 1 187 ? -14.110 3.965 -23.551 1.00 77.56 187 LYS A C 1
ATOM 1454 O O . LYS A 1 187 ? -13.318 4.870 -23.275 1.00 77.56 187 LYS A O 1
ATOM 1459 N N . SER A 1 188 ? -13.944 2.695 -23.198 1.00 80.56 188 SER A N 1
ATOM 1460 C CA . SER A 1 188 ? -12.750 2.184 -22.535 1.00 80.56 188 SER A CA 1
ATOM 1461 C C . SER A 1 188 ? -11.918 1.363 -23.510 1.00 80.56 188 SER A C 1
ATOM 1463 O O . SER A 1 188 ? -12.453 0.630 -24.342 1.00 80.56 188 SER A O 1
ATOM 1465 N N . VAL A 1 189 ? -10.602 1.501 -23.410 1.00 84.19 189 VAL A N 1
ATOM 1466 C CA . VAL A 1 189 ? -9.638 0.640 -24.094 1.00 84.19 189 VAL A CA 1
ATOM 1467 C C . VAL A 1 189 ? -8.896 -0.169 -23.052 1.00 84.19 189 VAL A C 1
ATOM 1469 O O . VAL A 1 189 ? -8.543 0.351 -21.995 1.00 84.19 189 VAL A O 1
ATOM 1472 N N . MET A 1 190 ? -8.655 -1.438 -23.354 1.00 84.31 190 MET A N 1
ATOM 1473 C CA . MET A 1 190 ? -7.799 -2.270 -22.526 1.00 84.31 190 MET A CA 1
ATOM 1474 C C . MET A 1 190 ? -6.417 -2.347 -23.130 1.00 84.31 190 MET A C 1
ATOM 1476 O O . MET A 1 190 ? -6.254 -2.620 -24.319 1.00 84.31 190 MET A O 1
ATOM 1480 N N . SER A 1 191 ? -5.423 -2.107 -22.293 1.00 87.50 191 SER A N 1
ATOM 1481 C CA . SER A 1 191 ? -4.025 -2.205 -22.675 1.00 87.50 191 SER A CA 1
ATOM 1482 C C . SER A 1 191 ? -3.258 -2.940 -21.598 1.00 87.50 191 SER A C 1
ATOM 1484 O O . SER A 1 191 ? -3.446 -2.668 -20.410 1.00 87.50 191 SER A O 1
ATOM 1486 N N . SER A 1 192 ? -2.360 -3.822 -22.025 1.00 89.81 192 SER A N 1
ATOM 1487 C CA . SER A 1 192 ? -1.357 -4.382 -21.131 1.00 89.81 192 SER A CA 1
ATOM 1488 C C . SER A 1 192 ? -0.374 -3.282 -20.736 1.00 89.81 192 SER A C 1
ATOM 1490 O O . SER A 1 192 ? 0.176 -2.594 -21.602 1.00 89.81 192 SER A O 1
ATOM 1492 N N . LYS A 1 193 ? -0.169 -3.094 -19.434 1.00 90.31 193 LYS A N 1
ATOM 1493 C CA . LYS A 1 193 ? 0.776 -2.121 -18.887 1.00 90.31 193 LYS A CA 1
ATOM 1494 C C . LYS A 1 193 ? 1.800 -2.832 -18.016 1.00 90.31 193 LYS A C 1
ATOM 1496 O O . LYS A 1 193 ? 1.431 -3.532 -17.076 1.00 90.31 193 LYS A O 1
ATOM 1501 N N . LYS A 1 194 ? 3.083 -2.599 -18.306 1.00 93.19 194 LYS A N 1
ATOM 1502 C CA . LYS A 1 194 ? 4.198 -3.041 -17.464 1.00 93.19 194 LYS A CA 1
ATOM 1503 C C . LYS A 1 194 ? 4.329 -2.111 -16.255 1.00 93.19 194 LYS A C 1
ATOM 1505 O O . LYS A 1 194 ? 4.382 -0.891 -16.421 1.00 93.19 194 LYS A O 1
ATOM 1510 N N . LEU A 1 195 ? 4.362 -2.675 -15.054 1.00 94.94 195 LEU A N 1
ATOM 1511 C CA . LEU A 1 195 ? 4.383 -1.966 -13.776 1.00 94.94 195 LEU A CA 1
ATOM 1512 C C . LEU A 1 195 ? 5.403 -2.603 -12.826 1.00 94.94 195 LEU A C 1
ATOM 1514 O O . LEU A 1 195 ? 5.623 -3.811 -12.868 1.00 94.94 195 LEU A O 1
ATOM 1518 N N . ILE A 1 196 ? 5.990 -1.778 -11.956 1.00 97.50 196 ILE A N 1
ATOM 1519 C CA . ILE A 1 196 ? 6.758 -2.250 -10.799 1.00 97.50 196 ILE A CA 1
ATOM 1520 C C . ILE A 1 196 ? 5.768 -2.565 -9.686 1.00 97.50 196 ILE A C 1
ATOM 1522 O O . ILE A 1 196 ? 5.031 -1.673 -9.255 1.00 97.50 196 ILE A O 1
ATOM 1526 N N . MET A 1 197 ? 5.777 -3.808 -9.224 1.00 97.69 197 MET A N 1
ATOM 1527 C CA . MET A 1 197 ? 4.855 -4.310 -8.216 1.00 97.69 197 MET A CA 1
ATOM 1528 C C . MET A 1 197 ? 5.563 -4.828 -6.982 1.00 97.69 197 MET A C 1
ATOM 1530 O O . MET A 1 197 ? 6.657 -5.375 -7.062 1.00 97.69 197 MET A O 1
ATOM 1534 N N . VAL A 1 198 ? 4.895 -4.681 -5.846 1.00 98.06 198 VAL A N 1
ATOM 1535 C CA . VAL A 1 198 ? 5.284 -5.254 -4.562 1.00 98.06 198 VAL A CA 1
ATOM 1536 C C . VAL A 1 198 ? 4.212 -6.248 -4.144 1.00 98.06 198 VAL A C 1
ATOM 1538 O O . VAL A 1 198 ? 3.027 -5.914 -4.179 1.00 98.06 198 VAL A O 1
ATOM 1541 N N . ASP A 1 199 ? 4.631 -7.449 -3.757 1.00 97.50 199 ASP A N 1
ATOM 1542 C CA . ASP A 1 199 ? 3.764 -8.461 -3.154 1.00 97.50 199 ASP A CA 1
ATOM 1543 C C . ASP A 1 199 ? 3.364 -8.010 -1.738 1.00 97.50 199 ASP A C 1
ATOM 1545 O O . ASP A 1 199 ? 4.214 -7.843 -0.856 1.00 97.50 199 ASP A O 1
ATOM 1549 N N . LEU A 1 200 ? 2.066 -7.784 -1.513 1.00 97.12 200 LEU A N 1
ATOM 1550 C CA . LEU A 1 200 ? 1.560 -7.354 -0.207 1.00 97.12 200 LEU A CA 1
ATOM 1551 C C . LEU A 1 200 ? 1.688 -8.450 0.859 1.00 97.12 200 LEU A C 1
ATOM 1553 O O . LEU A 1 200 ? 1.841 -8.137 2.042 1.00 97.12 200 LEU A O 1
ATOM 1557 N N . GLY A 1 201 ? 1.665 -9.720 0.456 1.00 95.94 201 GLY A N 1
ATOM 1558 C CA . GLY A 1 201 ? 1.879 -10.868 1.327 1.00 95.94 201 GLY A CA 1
ATOM 1559 C C . GLY A 1 201 ? 3.302 -10.921 1.883 1.00 95.94 201 GLY A C 1
ATOM 1560 O O . GLY A 1 201 ? 3.480 -11.219 3.063 1.00 95.94 201 GLY A O 1
ATOM 1561 N N . GLU A 1 202 ? 4.317 -10.564 1.094 1.00 96.31 202 GLU A N 1
ATOM 1562 C CA . GLU A 1 202 ? 5.703 -10.467 1.583 1.00 96.31 202 GLU A CA 1
ATOM 1563 C C . GLU A 1 202 ? 5.872 -9.349 2.625 1.00 96.31 202 GLU A C 1
ATOM 1565 O O . GLU A 1 202 ? 6.549 -9.543 3.636 1.00 96.31 202 GLU A O 1
ATOM 1570 N N . ILE A 1 203 ? 5.184 -8.211 2.458 1.00 96.56 203 ILE A N 1
ATOM 1571 C CA . ILE A 1 203 ? 5.166 -7.141 3.472 1.00 96.56 203 ILE A CA 1
ATOM 1572 C C . ILE A 1 203 ? 4.498 -7.632 4.766 1.00 96.56 203 ILE A C 1
ATOM 1574 O O . ILE A 1 203 ? 4.996 -7.373 5.862 1.00 96.56 203 ILE A O 1
ATOM 1578 N N . VAL A 1 204 ? 3.380 -8.355 4.663 1.00 95.50 204 VAL A N 1
ATOM 1579 C CA . VAL A 1 204 ? 2.701 -8.942 5.830 1.00 95.50 204 VAL A CA 1
ATOM 1580 C C . VAL A 1 204 ? 3.618 -9.906 6.579 1.00 95.50 204 VAL A C 1
ATOM 1582 O O . VAL A 1 204 ? 3.759 -9.785 7.798 1.00 95.50 204 VAL A O 1
ATOM 1585 N N . LYS A 1 205 ? 4.287 -10.812 5.852 1.00 94.12 205 LYS A N 1
ATOM 1586 C CA . LYS A 1 205 ? 5.264 -11.752 6.423 1.00 94.12 205 LYS A CA 1
ATOM 1587 C C . LYS A 1 205 ? 6.401 -11.016 7.128 1.00 94.12 205 LYS A C 1
ATOM 1589 O O . LYS A 1 205 ? 6.760 -11.406 8.236 1.00 94.12 205 LYS A O 1
ATOM 1594 N N . PHE A 1 206 ? 6.927 -9.945 6.529 1.00 95.06 206 PHE A N 1
ATOM 1595 C CA . PHE A 1 206 ? 7.993 -9.128 7.118 1.00 95.06 206 PHE A CA 1
ATOM 1596 C C . PHE A 1 206 ? 7.612 -8.547 8.485 1.00 95.06 206 PHE A C 1
ATOM 1598 O O . PHE A 1 206 ? 8.417 -8.566 9.417 1.00 95.06 206 PHE A O 1
ATOM 1605 N N . TYR A 1 207 ? 6.377 -8.068 8.647 1.00 91.88 207 TYR A N 1
ATOM 1606 C CA . TYR A 1 207 ? 5.947 -7.548 9.943 1.00 91.88 207 TYR A CA 1
ATOM 1607 C C . TYR A 1 207 ? 5.759 -8.640 11.008 1.00 91.88 207 TYR A C 1
ATOM 1609 O O . TYR A 1 207 ? 5.614 -8.319 12.187 1.00 91.88 207 TYR A O 1
ATOM 1617 N N . GLY A 1 208 ? 5.785 -9.925 10.631 1.00 78.94 208 GLY A N 1
ATOM 1618 C CA . GLY A 1 208 ? 5.610 -11.055 11.551 1.00 78.94 208 GLY A CA 1
ATOM 1619 C C . GLY A 1 208 ? 4.223 -11.097 12.198 1.00 78.94 208 GLY A C 1
ATOM 1620 O O . GLY A 1 208 ? 3.965 -11.893 13.104 1.00 78.94 208 GLY A O 1
ATOM 1621 N N . ASN A 1 209 ? 3.322 -10.232 11.738 1.00 66.75 209 ASN A N 1
ATOM 1622 C CA . ASN A 1 209 ? 1.944 -10.189 12.162 1.00 66.75 209 ASN A CA 1
ATOM 1623 C C . ASN A 1 209 ? 1.274 -11.418 11.556 1.00 66.75 209 ASN A C 1
ATOM 1625 O O . ASN A 1 209 ? 1.417 -11.661 10.359 1.00 66.75 209 ASN A O 1
ATOM 1629 N N . LYS A 1 210 ? 0.480 -12.159 12.329 1.00 74.38 210 LYS A N 1
ATOM 1630 C CA . LYS A 1 210 ? -0.444 -13.172 11.786 1.00 74.38 210 LYS A CA 1
ATOM 1631 C C . LYS A 1 210 ? -1.603 -12.515 11.023 1.00 74.38 210 LYS A C 1
ATOM 1633 O O . LYS A 1 210 ? -2.752 -12.911 11.167 1.00 74.38 210 LYS A O 1
ATOM 1638 N N . ALA A 1 211 ? -1.310 -11.430 10.310 1.00 87.75 211 ALA A N 1
ATOM 1639 C CA . ALA A 1 211 ? -2.296 -10.693 9.571 1.00 87.75 211 ALA A CA 1
ATOM 1640 C C . ALA A 1 211 ? -2.664 -11.502 8.326 1.00 87.75 211 ALA A C 1
ATOM 1642 O O . ALA A 1 211 ? -1.778 -11.934 7.593 1.00 87.75 211 ALA A O 1
ATOM 1643 N N . ASN A 1 212 ? -3.953 -11.697 8.085 1.00 92.06 212 ASN A N 1
ATOM 1644 C CA . ASN A 1 212 ? -4.448 -12.281 6.846 1.00 92.06 212 ASN A CA 1
ATOM 1645 C C . ASN A 1 212 ? -4.950 -11.164 5.929 1.00 92.06 212 ASN A C 1
ATOM 1647 O O . ASN A 1 212 ? -5.532 -10.183 6.400 1.00 92.06 212 ASN A O 1
ATOM 1651 N N . LEU A 1 213 ? -4.699 -11.310 4.627 1.00 94.12 213 LEU A N 1
ATOM 1652 C CA . LEU A 1 213 ? -5.224 -10.416 3.601 1.00 94.12 213 LEU A CA 1
ATOM 1653 C C . LEU A 1 213 ? -6.395 -11.090 2.898 1.00 94.12 213 LEU A C 1
ATOM 1655 O O . LEU A 1 213 ? -6.275 -12.229 2.455 1.00 94.12 213 LEU A O 1
ATOM 1659 N N . GLU A 1 214 ? -7.504 -10.373 2.778 1.00 94.50 214 GLU A N 1
ATOM 1660 C CA . GLU A 1 214 ? -8.694 -10.829 2.063 1.00 94.50 214 GLU A CA 1
ATOM 1661 C C . GLU A 1 214 ? -9.194 -9.683 1.183 1.00 94.50 214 GLU A C 1
ATOM 1663 O O . GLU A 1 214 ? -9.546 -8.609 1.680 1.00 94.50 214 GLU A O 1
ATOM 1668 N N . LEU A 1 215 ? -9.183 -9.901 -0.132 1.00 94.00 215 LEU A N 1
ATOM 1669 C CA . LEU A 1 215 ? -9.736 -8.976 -1.110 1.00 94.00 215 LEU A CA 1
ATOM 1670 C C . LEU A 1 215 ? -11.216 -9.305 -1.325 1.00 94.00 215 LEU A C 1
ATOM 1672 O O . LEU A 1 215 ? -11.559 -10.415 -1.721 1.00 94.00 215 LEU A O 1
ATOM 1676 N N . ASN A 1 216 ? -12.084 -8.332 -1.067 1.00 92.88 216 ASN A N 1
ATOM 1677 C CA . ASN A 1 216 ? -13.491 -8.366 -1.434 1.00 92.88 216 ASN A CA 1
ATOM 1678 C C . ASN A 1 216 ? -13.693 -7.410 -2.616 1.00 92.88 216 ASN A C 1
ATOM 1680 O O . ASN A 1 216 ? -13.752 -6.191 -2.438 1.00 92.88 216 ASN A O 1
ATOM 1684 N N . GLU A 1 217 ? -13.743 -7.966 -3.824 1.00 87.69 217 GLU A N 1
ATOM 1685 C CA . GLU A 1 217 ? -13.856 -7.188 -5.061 1.00 87.69 217 GLU A CA 1
ATOM 1686 C C . GLU A 1 217 ? -15.217 -6.494 -5.197 1.00 87.69 217 GLU A C 1
ATOM 1688 O O . GLU A 1 217 ? -15.266 -5.333 -5.608 1.00 87.69 217 GLU A O 1
ATOM 1693 N N . ASP A 1 218 ? -16.296 -7.162 -4.776 1.00 89.06 218 ASP A N 1
ATOM 1694 C CA . ASP A 1 218 ? -17.670 -6.649 -4.847 1.00 89.06 218 ASP A CA 1
ATOM 1695 C C . ASP A 1 218 ? -17.847 -5.382 -4.001 1.00 89.06 218 ASP A C 1
ATOM 1697 O O . ASP A 1 218 ? -18.460 -4.402 -4.432 1.00 89.06 218 ASP A O 1
ATOM 1701 N N . GLU A 1 219 ? -17.286 -5.385 -2.790 1.00 90.25 219 GLU A N 1
ATOM 1702 C CA . GLU A 1 219 ? -17.332 -4.241 -1.874 1.00 90.25 219 GLU A CA 1
ATOM 1703 C C . GLU A 1 219 ? -16.150 -3.278 -2.062 1.00 90.25 219 GLU A C 1
ATOM 1705 O O . GLU A 1 219 ? -16.110 -2.216 -1.436 1.00 90.25 219 GLU A O 1
ATOM 1710 N N . GLN A 1 220 ? -15.193 -3.629 -2.927 1.00 93.00 220 GLN A N 1
ATOM 1711 C CA . GLN A 1 220 ? -13.940 -2.903 -3.129 1.00 93.00 220 GLN A CA 1
ATOM 1712 C C . GLN A 1 220 ? -13.176 -2.689 -1.812 1.00 93.00 220 GLN A C 1
ATOM 1714 O O . GLN A 1 220 ? -12.733 -1.578 -1.498 1.00 93.00 220 GLN A O 1
ATOM 1719 N N . LEU A 1 221 ? -13.020 -3.754 -1.024 1.00 94.38 221 LEU A N 1
ATOM 1720 C CA . LEU A 1 221 ? -12.346 -3.731 0.273 1.00 94.38 221 LEU A CA 1
ATOM 1721 C C . LEU A 1 221 ? -11.140 -4.667 0.275 1.00 94.38 221 LEU A C 1
ATOM 1723 O O . LEU A 1 221 ? -11.227 -5.809 -0.159 1.00 94.38 221 LEU A O 1
ATOM 1727 N N . LEU A 1 222 ? -10.027 -4.206 0.840 1.00 96.12 222 LEU A N 1
ATOM 1728 C CA . LEU A 1 222 ? -8.928 -5.071 1.256 1.00 96.12 222 LEU A CA 1
ATOM 1729 C C . LEU A 1 222 ? -8.929 -5.152 2.780 1.00 96.12 222 LEU A C 1
ATOM 1731 O O . LEU A 1 222 ? -8.592 -4.186 3.475 1.00 96.12 222 LEU A O 1
ATOM 1735 N N . HIS A 1 223 ? -9.318 -6.312 3.294 1.00 95.50 223 HIS A N 1
ATOM 1736 C CA . HIS A 1 223 ? -9.283 -6.609 4.714 1.00 95.50 223 HIS A CA 1
ATOM 1737 C C . HIS A 1 223 ? -7.870 -7.001 5.142 1.00 95.50 223 HIS A C 1
ATOM 1739 O O . HIS A 1 223 ? -7.215 -7.829 4.512 1.00 95.50 223 HIS A O 1
ATOM 1745 N N . ILE A 1 224 ? -7.427 -6.405 6.244 1.00 95.81 224 ILE A N 1
ATOM 1746 C CA . ILE A 1 224 ? -6.205 -6.732 6.970 1.00 95.81 224 ILE A CA 1
ATOM 1747 C C . ILE A 1 224 ? -6.647 -7.237 8.340 1.00 95.81 224 ILE A C 1
ATOM 1749 O O . ILE A 1 224 ? -7.064 -6.451 9.198 1.00 95.81 224 ILE A O 1
ATOM 1753 N N . GLU A 1 225 ? -6.612 -8.550 8.531 1.00 94.25 225 GLU A N 1
ATOM 1754 C CA . GLU A 1 225 ? -7.160 -9.207 9.714 1.00 94.25 225 GLU A CA 1
ATOM 1755 C C . GLU A 1 225 ? -6.074 -9.669 10.665 1.00 94.25 225 GLU A C 1
ATOM 1757 O O . GLU A 1 225 ? -5.318 -10.567 10.330 1.00 94.25 225 GLU A O 1
ATOM 1762 N N . PHE A 1 226 ? -6.025 -9.077 11.856 1.00 90.06 226 PHE A N 1
ATOM 1763 C CA . PHE A 1 226 ? -5.138 -9.495 12.934 1.00 90.06 226 PHE A CA 1
ATOM 1764 C C . PHE A 1 226 ? -5.874 -10.419 13.908 1.00 90.06 226 PHE A C 1
ATOM 1766 O O . PHE A 1 226 ? -6.907 -10.015 14.460 1.00 90.06 226 PHE A O 1
ATOM 1773 N N . ASP A 1 227 ? -5.281 -11.590 14.160 1.00 75.94 227 ASP A N 1
ATOM 1774 C CA . ASP A 1 227 ? -5.644 -12.500 15.260 1.00 75.94 227 ASP A CA 1
ATOM 1775 C C . ASP A 1 227 ? -5.716 -11.792 16.634 1.00 75.94 227 ASP A C 1
ATOM 1777 O O . ASP A 1 227 ? -4.836 -10.949 16.951 1.00 75.94 227 ASP A O 1
#

Organism: NCBI:txid2603628

Ra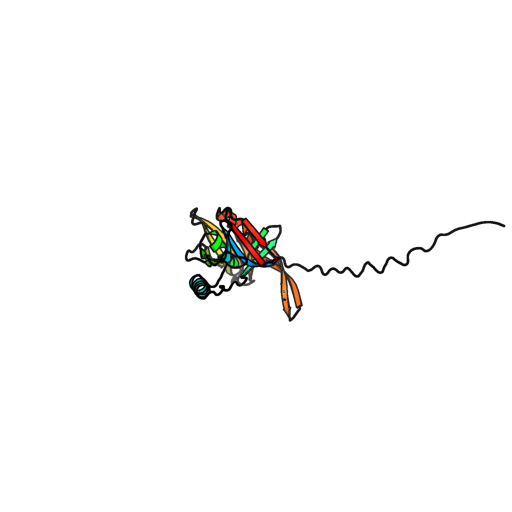dius of gyration: 26.49 Å; chains: 1; bounding box: 68×73×81 Å

Secondary structure (DSSP, 8-state):
------------SSSSSSSSS---------SEEEEEEEEEETTEEEEE-TTHHHHHHHHHHTT-PPP----EEEEEETTEEEE-GGG-HHHHHHHTT-EEEEE---SS-SEEEEE-S---EEEEEEEEE-SSTT-EEEEEEEEEEETTTTEEEEEEEEEETTT--EEEEES-EEEEEEEEEEEETTEEEEEEEEEEEEEHHHHHHHHT--EEEEEETTTTEEEEEE-

pLDDT: mean 86.22, std 16.56, range [36.47, 98.56]